Protein AF-0000000084507230 (afdb_homodimer)

Organism: NCBI:txid456999

pLDDT: mean 81.41, std 18.51, range [24.84, 98.12]

Secondary structure (DSSP, 8-state):
----SEEE-TTS-EEEEEEEE-TTPPTTTHHHHHHHHHHTS---EEE--GGGT-HHHHHHHHHHH---GGG-EEEEE--GGGTT-HHHHHHHHHHHHT-S--SEEEES---------/----SEEE-TTS-EEEEEEEE-TTPPTTTHHHHHHHHHHTS---EEE--GGGT-HHHHHHHHHHH---GGG-EEEEE--GGGTT-HHHHHHHHHHHHT-S--SEEEES---------

Solvent-accessible surface area (backbone atoms only — not comparable to full-atom values): 12552 Å² total; per-residue (Å²): 111,40,69,68,35,43,47,67,39,95,84,62,48,46,38,39,35,58,26,42,34,56,76,90,48,51,89,85,43,39,19,53,50,43,16,42,30,43,55,71,70,64,38,39,30,42,36,52,30,59,84,71,73,43,41,47,40,39,21,50,6,46,61,69,29,68,59,60,68,92,66,45,45,39,31,38,31,53,61,74,87,38,77,90,40,54,67,58,50,49,52,48,50,30,58,38,32,69,45,88,61,42,31,32,39,28,35,58,64,79,55,70,76,69,71,84,121,112,40,70,68,35,42,46,68,39,94,83,63,47,47,40,40,34,60,24,42,33,55,74,90,49,52,89,83,43,39,18,53,50,43,15,43,31,42,56,72,69,64,38,40,32,43,37,52,31,60,84,70,74,43,42,46,39,42,21,50,6,46,62,70,30,67,59,59,69,92,66,46,43,41,31,38,33,54,61,74,88,36,76,87,40,54,68,61,51,49,51,49,50,31,57,38,32,70,45,86,63,41,31,32,39,27,36,57,66,79,58,70,76,68,70,80,120

Foldseek 3Di:
DPPQQFDQDPVRDTHGQDEDEQAPPDVPCSLVVLLCCVQPVPHQEYEEEVVSVCLLSNLNSVVNNVDDPVSHQYEYEDDPVCPPPVVVSVVVSCVSSVHDDHNYYDYDPPDPPPPPD/DPPQQFDQDPVRDTHGQDEDEQAPPDVPVSLVVLLCCVQPVPHQEYEEEVVSVCLLSNLNSVVNNVPDPVSHQYEYEDDPVCPPPVVVSVVVSCVSSVHDDHNYYDYDPPDPPPPPD

Sequence (234 aa):
MPIHTSVTLNTGAKMPTIGLGTWKSAPGDVGQAVSFALKEAGYRHIDTAYAYRNEKEVGQGIKDSGVPRNEIFLTTKLPNTYHGAVQEALDESLSNLGTDYLDLWLMHWPAPMKDGTMPIHTSVTLNTGAKMPTIGLGTWKSAPGDVGQAVSFALKEAGYRHIDTAYAYRNEKEVGQGIKDSGVPRNEIFLTTKLPNTYHGAVQEALDESLSNLGTDYLDLWLMHWPAPMKDGT

Structure (mmCIF, N/CA/C/O backbone):
data_AF-0000000084507230-model_v1
#
loop_
_entity.id
_entity.type
_entity.pdbx_description
1 polymer 'Glycerol 2-dehydrogenase (NADP(+))'
#
loop_
_atom_site.group_PDB
_atom_site.id
_atom_site.type_symbol
_atom_site.label_atom_id
_atom_site.label_alt_id
_atom_site.label_comp_id
_atom_site.label_asym_id
_atom_site.label_entity_id
_atom_site.label_seq_id
_atom_site.pdbx_PDB_ins_code
_atom_site.Cartn_x
_atom_site.Cartn_y
_atom_site.Cartn_z
_atom_site.occupancy
_atom_site.B_iso_or_equiv
_atom_site.auth_seq_id
_atom_site.auth_comp_id
_atom_site.auth_asym_id
_atom_site.auth_atom_id
_atom_site.pdbx_PDB_model_num
ATOM 1 N N . MET A 1 1 ? 16.266 -3.221 12.062 1 25.53 1 MET A N 1
ATOM 2 C CA . MET A 1 1 ? 15.234 -4.246 12.227 1 25.53 1 MET A CA 1
ATOM 3 C C . MET A 1 1 ? 14.289 -4.27 11.031 1 25.53 1 MET A C 1
ATOM 5 O O . MET A 1 1 ? 13.852 -3.217 10.555 1 25.53 1 MET A O 1
ATOM 9 N N . PRO A 1 2 ? 14.273 -5.211 10.188 1 32.19 2 PRO A N 1
ATOM 10 C CA . PRO A 1 2 ? 13.391 -5.184 9.023 1 32.19 2 PRO A CA 1
ATOM 11 C C . PRO A 1 2 ? 11.961 -4.762 9.367 1 32.19 2 PRO A C 1
ATOM 13 O O . PRO A 1 2 ? 11.523 -4.934 10.508 1 32.19 2 PRO A O 1
ATOM 16 N N . ILE A 1 3 ? 11.523 -3.58 9.031 1 38.88 3 ILE A N 1
ATOM 17 C CA . ILE A 1 3 ? 10.133 -3.307 9.375 1 38.88 3 ILE A CA 1
ATOM 18 C C . ILE A 1 3 ? 9.352 -4.617 9.461 1 38.88 3 ILE A C 1
ATOM 20 O O . ILE A 1 3 ? 9.391 -5.434 8.539 1 38.88 3 ILE A O 1
ATOM 24 N N . HIS A 1 4 ? 9.461 -5.207 10.516 1 45.19 4 HIS A N 1
ATOM 25 C CA . HIS A 1 4 ? 8.781 -6.477 10.758 1 45.19 4 HIS A CA 1
ATOM 26 C C . HIS A 1 4 ? 7.34 -6.434 10.25 1 45.19 4 HIS A C 1
ATOM 28 O O . HIS A 1 4 ? 6.566 -5.559 10.641 1 45.19 4 HIS A O 1
ATOM 34 N N . THR A 1 5 ? 7.16 -6.766 8.891 1 56.38 5 THR A N 1
ATOM 35 C CA . THR A 1 5 ? 5.945 -6.699 8.086 1 56.38 5 THR A CA 1
ATOM 36 C C . THR A 1 5 ? 4.805 -7.449 8.766 1 56.38 5 THR A C 1
ATOM 38 O O . THR A 1 5 ? 3.641 -7.074 8.625 1 56.38 5 THR A O 1
ATOM 41 N N . SER A 1 6 ? 5.148 -8.477 9.406 1 60.25 6 SER A N 1
ATOM 42 C CA . SER A 1 6 ? 4.066 -9.172 10.102 1 60.25 6 SER A CA 1
ATOM 43 C C . SER A 1 6 ? 4.414 -9.406 11.562 1 60.25 6 SER A C 1
ATOM 45 O O . SER A 1 6 ? 5.59 -9.422 11.938 1 60.25 6 SER A O 1
ATOM 47 N N . VAL A 1 7 ? 3.553 -9.086 12.43 1 60.22 7 VAL A N 1
ATOM 48 C CA . VAL A 1 7 ? 3.697 -9.398 13.852 1 60.22 7 VAL A CA 1
ATOM 49 C C . VAL A 1 7 ? 3.225 -10.828 14.117 1 60.22 7 VAL A C 1
ATOM 51 O O . VAL A 1 7 ? 2.174 -11.242 13.617 1 60.22 7 VAL A O 1
ATOM 54 N N . THR A 1 8 ? 4.156 -11.625 14.492 1 62.56 8 THR A N 1
ATOM 55 C CA . THR A 1 8 ? 3.74 -12.961 14.891 1 62.56 8 THR A CA 1
ATOM 56 C C . THR A 1 8 ? 3.049 -12.93 16.25 1 62.56 8 THR A C 1
ATOM 58 O O . THR A 1 8 ? 3.629 -12.477 17.234 1 62.56 8 THR A O 1
ATOM 61 N N . LEU A 1 9 ? 1.729 -13.328 16.141 1 58 9 LEU A N 1
ATOM 62 C CA . LEU A 1 9 ? 0.975 -13.383 17.391 1 58 9 LEU A CA 1
ATOM 63 C C . LEU A 1 9 ? 1.418 -14.57 18.25 1 58 9 LEU A C 1
ATOM 65 O O . LEU A 1 9 ? 2.113 -15.461 17.75 1 58 9 LEU A O 1
ATOM 69 N N . ASN A 1 10 ? 1.082 -14.344 19.5 1 60.09 10 ASN A N 1
ATOM 70 C CA . ASN A 1 10 ? 1.394 -15.43 20.422 1 60.09 10 ASN A CA 1
ATOM 71 C C . ASN A 1 10 ? 0.878 -16.766 19.922 1 60.09 10 ASN A C 1
ATOM 73 O O . ASN A 1 10 ? 1.428 -17.812 20.25 1 60.09 10 ASN A O 1
ATOM 77 N N . THR A 1 11 ? -0.093 -16.703 19.203 1 59.56 11 THR A N 1
ATOM 78 C CA . THR A 1 11 ? -0.694 -17.922 18.641 1 59.56 11 THR A CA 1
ATOM 79 C C . THR A 1 11 ? 0.149 -18.469 17.5 1 59.56 11 THR A C 1
ATOM 81 O O . THR A 1 11 ? -0.098 -19.578 17.016 1 59.56 11 THR A O 1
ATOM 84 N N . GLY A 1 12 ? 1.13 -17.656 17.156 1 63.41 12 GLY A N 1
ATOM 85 C CA . GLY A 1 12 ? 1.911 -18.031 15.992 1 63.41 12 GLY A CA 1
ATOM 86 C C . GLY A 1 12 ? 1.402 -17.422 14.703 1 63.41 12 GLY A C 1
ATOM 87 O O . GLY A 1 12 ? 2.076 -17.469 13.672 1 63.41 12 GLY A O 1
ATOM 88 N N . ALA A 1 13 ? 0.156 -16.875 14.906 1 61.78 13 ALA A N 1
ATOM 89 C CA . ALA A 1 13 ? -0.427 -16.25 13.719 1 61.78 13 ALA A CA 1
ATOM 90 C C . ALA A 1 13 ? 0.346 -15 13.328 1 61.78 13 ALA A C 1
ATOM 92 O O . ALA A 1 13 ? 0.823 -14.258 14.188 1 61.78 13 ALA A O 1
ATOM 93 N N . LYS A 1 14 ? 0.636 -14.836 12.078 1 71.94 14 LYS A N 1
ATOM 94 C CA . LYS A 1 14 ? 1.308 -13.633 11.586 1 71.94 14 LYS A CA 1
ATOM 95 C C . LYS A 1 14 ? 0.297 -12.555 11.211 1 71.94 14 LYS A C 1
ATOM 97 O O . LYS A 1 14 ? -0.588 -12.789 10.383 1 71.94 14 LYS A O 1
ATOM 102 N N . MET A 1 15 ? 0.204 -11.539 12.055 1 74.25 15 MET A N 1
ATOM 103 C CA . MET A 1 15 ? -0.685 -10.414 11.773 1 74.25 15 MET A CA 1
ATOM 104 C C . MET A 1 15 ? 0.015 -9.367 10.914 1 74.25 15 MET A C 1
ATOM 106 O O . MET A 1 15 ? 1.147 -8.977 11.211 1 74.25 15 MET A O 1
ATOM 110 N N . PRO A 1 16 ? -0.622 -9.125 9.922 1 78 16 PRO A N 1
ATOM 111 C CA . PRO A 1 16 ? 0.002 -8.094 9.094 1 78 16 PRO A CA 1
ATOM 112 C C . PRO A 1 16 ? 0.104 -6.75 9.805 1 78 16 PRO A C 1
ATOM 114 O O . PRO A 1 16 ? -0.595 -6.516 10.797 1 78 16 PRO A O 1
ATOM 117 N N . THR A 1 17 ? 1.044 -5.98 9.414 1 84.31 17 THR A N 1
ATOM 118 C CA . THR A 1 17 ? 1.007 -4.566 9.789 1 84.31 17 THR A CA 1
ATOM 119 C C . THR A 1 17 ? -0.269 -3.908 9.273 1 84.31 17 THR A C 1
ATOM 121 O O . THR A 1 17 ? -0.732 -4.211 8.172 1 84.31 17 THR A O 1
ATOM 124 N N . ILE A 1 18 ? -0.853 -3.127 10.164 1 86.75 18 ILE A N 1
ATOM 125 C CA . ILE A 1 18 ? -2.064 -2.416 9.773 1 86.75 18 ILE A CA 1
ATOM 126 C C . ILE A 1 18 ? -1.713 -0.993 9.344 1 86.75 18 ILE A C 1
ATOM 128 O O . ILE A 1 18 ? -0.89 -0.332 9.984 1 86.75 18 ILE A O 1
ATOM 132 N N . GLY A 1 19 ? -2.271 -0.541 8.234 1 90.94 19 GLY A N 1
ATOM 133 C CA . GLY A 1 19 ? -2.117 0.825 7.754 1 90.94 19 GLY A CA 1
ATOM 134 C C . GLY A 1 19 ? -3.441 1.503 7.453 1 90.94 19 GLY A C 1
ATOM 135 O O . GLY A 1 19 ? -4.488 0.851 7.426 1 90.94 19 GLY A O 1
ATOM 136 N N . LEU A 1 20 ? -3.396 2.803 7.359 1 92 20 LEU A N 1
ATOM 137 C CA . LEU A 1 20 ? -4.586 3.57 7.004 1 92 20 LEU A CA 1
ATOM 138 C C . LEU A 1 20 ? -4.59 3.906 5.516 1 92 20 LEU A C 1
ATOM 140 O O . LEU A 1 20 ? -3.668 4.559 5.02 1 92 20 LEU A O 1
ATOM 144 N N . GLY A 1 21 ? -5.547 3.432 4.844 1 92.38 21 GLY A N 1
ATOM 145 C CA . GLY A 1 21 ? -5.848 3.928 3.51 1 92.38 21 GLY A CA 1
ATOM 146 C C . GLY A 1 21 ? -6.703 5.18 3.518 1 92.38 21 GLY A C 1
ATOM 147 O O . GLY A 1 21 ? -7.617 5.312 4.336 1 92.38 21 GLY A O 1
ATOM 148 N N . THR A 1 22 ? -6.473 6.027 2.641 1 91.06 22 THR A N 1
ATOM 149 C CA . THR A 1 22 ? -7.121 7.328 2.719 1 91.06 22 THR A CA 1
ATOM 150 C C . THR A 1 22 ? -8.148 7.492 1.6 1 91.06 22 THR A C 1
ATOM 152 O O . THR A 1 22 ? -8.602 8.602 1.323 1 91.06 22 THR A O 1
ATOM 155 N N . TRP A 1 23 ? -8.508 6.352 0.972 1 83.94 23 TRP A N 1
ATOM 156 C CA . TRP A 1 23 ? -9.5 6.359 -0.096 1 83.94 23 TRP A CA 1
ATOM 157 C C . TRP A 1 23 ? -10.859 6.82 0.425 1 83.94 23 TRP A C 1
ATOM 159 O O . TRP A 1 23 ? -11.297 6.395 1.495 1 83.94 23 TRP A O 1
ATOM 169 N N . LYS A 1 24 ? -11.602 7.73 -0.28 1 69.94 24 LYS A N 1
ATOM 170 C CA . LYS A 1 24 ? -12.969 8.18 -0.055 1 69.94 24 LYS A CA 1
ATOM 171 C C . LYS A 1 24 ? -13.094 8.938 1.263 1 69.94 24 LYS A C 1
ATOM 173 O O . LYS A 1 24 ? -14.172 9.008 1.847 1 69.94 24 LYS A O 1
ATOM 178 N N . SER A 1 25 ? -12.062 9.453 1.729 1 74.44 25 SER A N 1
ATOM 179 C CA . SER A 1 25 ? -12.203 10.312 2.9 1 74.44 25 SER A CA 1
ATOM 180 C C . SER A 1 25 ? -12.695 11.703 2.512 1 74.44 25 SER A C 1
ATOM 182 O O . SER A 1 25 ? -12.281 12.25 1.485 1 74.44 25 SER A O 1
ATOM 184 N N . ALA A 1 26 ? -13.703 12.086 3.146 1 76.62 26 ALA A N 1
ATOM 185 C CA . ALA A 1 26 ? -14.273 13.398 2.834 1 76.62 26 ALA A CA 1
ATOM 186 C C . ALA A 1 26 ? -13.227 14.5 2.98 1 76.62 26 ALA A C 1
ATOM 188 O O . ALA A 1 26 ? -12.375 14.445 3.873 1 76.62 26 ALA A O 1
ATOM 189 N N . PRO A 1 27 ? -13.383 15.391 1.942 1 76.69 27 PRO A N 1
ATOM 190 C CA . PRO A 1 27 ? -12.461 16.516 2.086 1 76.69 27 PRO A CA 1
ATOM 191 C C . PRO A 1 27 ? -12.492 17.141 3.484 1 76.69 27 PRO A C 1
ATOM 193 O O . PRO A 1 27 ? -13.562 17.281 4.078 1 76.69 27 PRO A O 1
ATOM 196 N N . GLY A 1 28 ? -11.375 17.422 4.066 1 80.81 28 GLY A N 1
ATOM 197 C CA . GLY A 1 28 ? -11.281 18.016 5.387 1 80.81 28 GLY A CA 1
ATOM 198 C C . GLY A 1 28 ? -11.18 17 6.504 1 80.81 28 GLY A C 1
ATOM 199 O O . GLY A 1 28 ? -10.719 17.312 7.602 1 80.81 28 GLY A O 1
ATOM 200 N N . ASP A 1 29 ? -11.531 15.805 6.125 1 88.88 29 ASP A N 1
ATOM 201 C CA . ASP A 1 29 ? -11.555 14.789 7.172 1 88.88 29 ASP A CA 1
ATOM 202 C C . ASP A 1 29 ? -10.32 13.898 7.098 1 88.88 29 ASP A C 1
ATOM 204 O O . ASP A 1 29 ? -9.922 13.297 8.094 1 88.88 29 ASP A O 1
ATOM 208 N N . VAL A 1 30 ? -9.711 13.938 5.953 1 91.94 30 VAL A N 1
ATOM 209 C CA . VAL A 1 30 ? -8.617 13 5.742 1 91.94 30 VAL A CA 1
ATOM 210 C C . VAL A 1 30 ? -7.43 13.391 6.613 1 91.94 30 VAL A C 1
ATOM 212 O O . VAL A 1 30 ? -6.793 12.531 7.23 1 91.94 30 VAL A O 1
ATOM 215 N N . GLY A 1 31 ? -7.199 14.695 6.66 1 93.88 31 GLY A N 1
ATOM 216 C CA . GLY A 1 31 ? -6.105 15.148 7.504 1 93.88 31 GLY A CA 1
ATOM 217 C C . GLY A 1 31 ? -6.266 14.742 8.961 1 93.88 31 GLY A C 1
ATOM 218 O O . GLY A 1 31 ? -5.309 14.281 9.586 1 93.88 31 GLY A O 1
ATOM 219 N N . GLN A 1 32 ? -7.461 14.875 9.453 1 93.06 32 GLN A N 1
ATOM 220 C CA . GLN A 1 32 ? -7.746 14.508 10.828 1 93.06 32 GLN A CA 1
ATOM 221 C C . GLN A 1 32 ? -7.613 13 11.039 1 93.06 32 GLN A C 1
ATOM 223 O O . GLN A 1 32 ? -7.07 12.555 12.047 1 93.06 32 GLN A O 1
ATOM 228 N N . ALA A 1 33 ? -8.125 12.258 10.164 1 91.56 33 ALA A N 1
ATOM 229 C CA . ALA A 1 33 ? -8.039 10.805 10.242 1 91.56 33 ALA A CA 1
ATOM 230 C C . ALA A 1 33 ? -6.582 10.344 10.266 1 91.56 33 ALA A C 1
ATOM 232 O O . ALA A 1 33 ? -6.215 9.477 11.062 1 91.56 33 ALA A O 1
ATOM 233 N N . VAL A 1 34 ? -5.781 10.953 9.391 1 94.94 34 VAL A N 1
ATOM 234 C CA . VAL A 1 34 ? -4.367 10.594 9.312 1 94.94 34 VAL A CA 1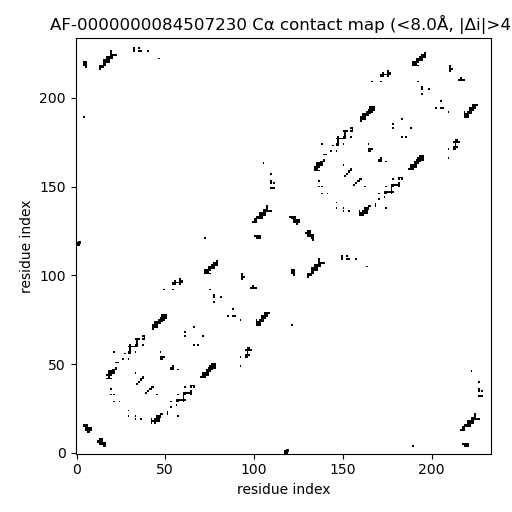
ATOM 235 C C . VAL A 1 34 ? -3.666 10.969 10.617 1 94.94 34 VAL A C 1
ATOM 237 O O . VAL A 1 34 ? -2.938 10.156 11.195 1 94.94 34 VAL A O 1
ATOM 240 N N . SER A 1 35 ? -3.947 12.164 11.086 1 95.69 35 SER A N 1
ATOM 241 C CA . SER A 1 35 ? -3.338 12.617 12.336 1 95.69 35 SER A CA 1
ATOM 242 C C . SER A 1 35 ? -3.721 11.703 13.492 1 95.69 35 SER A C 1
ATOM 244 O O . SER A 1 35 ? -2.865 11.305 14.289 1 95.69 35 SER A O 1
ATOM 246 N N . PHE A 1 36 ? -4.949 11.359 13.594 1 93.88 36 PHE A N 1
ATOM 247 C CA . PHE A 1 36 ? -5.434 10.484 14.656 1 93.88 36 PHE A CA 1
ATOM 248 C C . PHE A 1 36 ? -4.781 9.109 14.57 1 93.88 36 PHE A C 1
ATOM 250 O O . PHE A 1 36 ? -4.312 8.578 15.578 1 93.88 36 PHE A O 1
ATOM 257 N N . ALA A 1 37 ? -4.777 8.547 13.391 1 92.94 37 ALA A N 1
ATOM 258 C CA . ALA A 1 37 ? -4.203 7.223 13.188 1 92.94 37 ALA A CA 1
ATOM 259 C C . ALA A 1 37 ? -2.746 7.176 13.641 1 92.94 37 ALA A C 1
ATOM 261 O O . ALA A 1 37 ? -2.324 6.223 14.297 1 92.94 37 ALA A O 1
ATOM 262 N N . LEU A 1 38 ? -1.999 8.195 13.305 1 94.56 38 LEU A N 1
ATOM 263 C CA . LEU A 1 38 ? -0.575 8.242 13.609 1 94.56 38 LEU A CA 1
ATOM 264 C C . LEU A 1 38 ? -0.35 8.562 15.086 1 94.56 38 LEU A C 1
ATOM 266 O O . LEU A 1 38 ? 0.433 7.895 15.758 1 94.56 38 LEU A O 1
ATOM 270 N N . LYS A 1 39 ? -1.025 9.531 15.562 1 95.25 39 LYS A N 1
ATOM 271 C CA . LYS A 1 39 ? -0.77 10.078 16.891 1 95.25 39 LYS A CA 1
ATOM 272 C C . LYS A 1 39 ? -1.427 9.227 17.969 1 95.25 39 LYS A C 1
ATOM 274 O O . LYS A 1 39 ? -0.827 8.969 19.016 1 95.25 39 LYS A O 1
ATOM 279 N N . GLU A 1 40 ? -2.668 8.812 17.719 1 92.56 40 GLU A N 1
ATOM 280 C CA . GLU A 1 40 ? -3.465 8.203 18.781 1 92.56 40 GLU A CA 1
ATOM 281 C C . GLU A 1 40 ? -3.549 6.691 18.609 1 92.56 40 GLU A C 1
ATOM 283 O O . GLU A 1 40 ? -3.506 5.945 19.594 1 92.56 40 GLU A O 1
ATOM 288 N N . ALA A 1 41 ? -3.693 6.195 17.453 1 89.81 41 ALA A N 1
ATOM 289 C CA . ALA A 1 41 ? -3.959 4.777 17.219 1 89.81 41 ALA A CA 1
ATOM 290 C C . ALA A 1 41 ? -2.662 4.008 17 1 89.81 41 ALA A C 1
ATOM 292 O O . ALA A 1 41 ? -2.666 2.773 16.969 1 89.81 41 ALA A O 1
ATOM 293 N N . GLY A 1 42 ? -1.528 4.742 16.719 1 91.12 42 GLY A N 1
ATOM 294 C CA . GLY A 1 42 ? -0.234 4.082 16.641 1 91.12 42 GLY A CA 1
ATOM 295 C C . GLY A 1 42 ? 0.076 3.527 15.266 1 91.12 42 GLY A C 1
ATOM 296 O O . GLY A 1 42 ? 1.023 2.758 15.102 1 91.12 42 GLY A O 1
ATOM 297 N N . TYR A 1 43 ? -0.741 3.9 14.273 1 90.56 43 TYR A N 1
ATOM 298 C CA . TYR A 1 43 ? -0.427 3.492 12.914 1 90.56 43 TYR A CA 1
ATOM 299 C C . TYR A 1 43 ? 0.887 4.109 12.445 1 90.56 43 TYR A C 1
ATOM 301 O O . TYR A 1 43 ? 1.255 5.203 12.883 1 90.56 43 TYR A O 1
ATOM 309 N N . ARG A 1 44 ? 1.506 3.314 11.547 1 93.56 44 ARG A N 1
ATOM 310 C CA . ARG A 1 44 ? 2.744 3.861 11 1 93.56 44 ARG A CA 1
ATOM 311 C C . ARG A 1 44 ? 2.801 3.691 9.484 1 93.56 44 ARG A C 1
ATOM 313 O O . ARG A 1 44 ? 3.812 4.008 8.859 1 93.56 44 ARG A O 1
ATOM 320 N N . HIS A 1 45 ? 1.71 3.217 8.906 1 93.5 45 HIS A N 1
ATOM 321 C CA . HIS A 1 45 ? 1.597 3.113 7.457 1 93.5 45 HIS A CA 1
ATOM 322 C C . HIS A 1 45 ? 0.42 3.932 6.938 1 93.5 45 HIS A C 1
ATOM 324 O O . HIS A 1 45 ? -0.714 3.752 7.387 1 93.5 45 HIS A O 1
ATOM 330 N N . ILE A 1 46 ? 0.701 4.895 6.105 1 94.5 46 ILE A N 1
ATOM 331 C CA . ILE A 1 46 ? -0.309 5.715 5.445 1 94.5 46 ILE A CA 1
ATOM 332 C C . ILE A 1 46 ? -0.272 5.461 3.938 1 94.5 46 ILE A C 1
ATOM 334 O O . ILE A 1 46 ? 0.791 5.527 3.316 1 94.5 46 ILE A O 1
ATOM 338 N N . ASP A 1 47 ? -1.327 5.109 3.395 1 94.25 47 ASP A N 1
ATOM 339 C CA . ASP A 1 47 ? -1.47 4.855 1.964 1 94.25 47 ASP A CA 1
ATOM 340 C C . ASP A 1 47 ? -2.414 5.867 1.317 1 94.25 47 ASP A C 1
ATOM 342 O O . ASP A 1 47 ? -3.562 6.008 1.738 1 94.25 47 ASP A O 1
ATOM 346 N N . THR A 1 48 ? -2.002 6.609 0.399 1 94.81 48 THR A N 1
ATOM 347 C CA . THR A 1 48 ? -2.805 7.551 -0.373 1 94.81 48 THR A CA 1
ATOM 348 C C . THR A 1 48 ? -2.543 7.387 -1.867 1 94.81 48 THR A C 1
ATOM 350 O O . THR A 1 48 ? -2.025 6.359 -2.303 1 94.81 48 THR A O 1
ATOM 353 N N . ALA A 1 49 ? -3.08 8.281 -2.693 1 92.19 49 ALA A N 1
ATOM 354 C CA . ALA A 1 49 ? -2.877 8.297 -4.141 1 92.19 49 ALA A CA 1
ATOM 355 C C . ALA A 1 49 ? -3.035 9.711 -4.695 1 92.19 49 ALA A C 1
ATOM 357 O O . ALA A 1 49 ? -3.855 10.492 -4.203 1 92.19 49 ALA A O 1
ATOM 358 N N . TYR A 1 50 ? -2.248 9.922 -5.715 1 90.94 50 TYR A N 1
ATOM 359 C CA . TYR A 1 50 ? -2.398 11.188 -6.422 1 90.94 50 TYR A CA 1
ATOM 360 C C . TYR A 1 50 ? -3.84 11.391 -6.875 1 90.94 50 TYR A C 1
ATOM 362 O O . TYR A 1 50 ? -4.406 12.477 -6.699 1 90.94 50 TYR A O 1
ATOM 370 N N . ALA A 1 51 ? -4.465 10.383 -7.316 1 88.25 51 ALA A N 1
ATOM 371 C CA . ALA A 1 51 ? -5.789 10.438 -7.926 1 88.25 51 ALA A CA 1
ATOM 372 C C . ALA A 1 51 ? -6.863 10.719 -6.875 1 88.25 51 ALA A C 1
ATOM 374 O O . ALA A 1 51 ? -7.984 11.109 -7.211 1 88.25 51 ALA A O 1
ATOM 375 N N . TYR A 1 52 ? -6.562 10.484 -5.602 1 89.69 52 TYR A N 1
ATOM 376 C CA . TYR A 1 52 ? -7.551 10.734 -4.555 1 89.69 52 TYR A CA 1
ATOM 377 C C . TYR A 1 52 ? -7.742 12.234 -4.336 1 89.69 52 TYR A C 1
ATOM 379 O O . TYR A 1 52 ? -8.727 12.656 -3.721 1 89.69 52 TYR A O 1
ATOM 387 N N . ARG A 1 53 ? -6.797 13.047 -4.762 1 91.56 53 ARG A N 1
ATOM 388 C CA . ARG A 1 53 ? -6.824 14.508 -4.684 1 91.56 53 ARG A CA 1
ATOM 389 C C . ARG A 1 53 ? -6.797 14.977 -3.234 1 91.56 53 ARG A C 1
ATOM 391 O O . ARG A 1 53 ? -7.348 16.031 -2.908 1 91.56 53 ARG A O 1
ATOM 398 N N . ASN A 1 54 ? -6.195 14.133 -2.334 1 93.44 54 ASN A N 1
ATOM 399 C CA . ASN A 1 54 ? -6.156 14.516 -0.927 1 93.44 54 ASN A CA 1
ATOM 400 C C . ASN A 1 54 ? -4.738 14.422 -0.365 1 93.44 54 ASN A C 1
ATOM 402 O O . ASN A 1 54 ? -4.547 14.43 0.853 1 93.44 54 ASN A O 1
ATOM 406 N N . GLU A 1 55 ? -3.785 14.352 -1.215 1 96.38 55 GLU A N 1
ATOM 407 C CA . GLU A 1 55 ? -2.406 14.242 -0.744 1 96.38 55 GLU A CA 1
ATOM 408 C C . GLU A 1 55 ? -2.025 15.43 0.135 1 96.38 55 GLU A C 1
ATOM 410 O O . GLU A 1 55 ? -1.31 15.273 1.126 1 96.38 55 GLU A O 1
ATOM 415 N N . LYS A 1 56 ? -2.506 16.641 -0.183 1 96.88 56 LYS A N 1
ATOM 416 C CA . LYS A 1 56 ? -2.186 17.812 0.626 1 96.88 56 LYS A CA 1
ATOM 417 C C . LYS A 1 56 ? -2.713 17.656 2.051 1 96.88 56 LYS A C 1
ATOM 419 O O . LYS A 1 56 ? -1.999 17.938 3.016 1 96.88 56 LYS A O 1
ATOM 424 N N . GLU A 1 57 ? -3.908 17.172 2.111 1 96.25 57 GLU A N 1
ATOM 425 C CA . GLU A 1 57 ? -4.496 16.953 3.432 1 96.25 57 GLU A CA 1
ATOM 426 C C . GLU A 1 57 ? -3.775 15.844 4.18 1 96.25 57 GLU A C 1
ATOM 428 O O . GLU A 1 57 ? -3.594 15.914 5.395 1 96.25 57 GLU A O 1
ATOM 433 N N . VAL A 1 58 ? -3.428 14.812 3.484 1 96.62 58 VAL A N 1
ATOM 434 C CA . VAL A 1 58 ? -2.66 13.727 4.086 1 96.62 58 VAL A CA 1
ATOM 435 C C . VAL A 1 58 ? -1.352 14.266 4.656 1 96.62 58 VAL A C 1
ATOM 437 O O . VAL A 1 58 ? -0.998 13.977 5.801 1 96.62 58 VAL A O 1
ATOM 440 N N . GLY A 1 59 ? -0.669 15.102 3.816 1 97.88 59 GLY A N 1
ATOM 441 C CA . GLY A 1 59 ? 0.562 15.719 4.281 1 97.88 59 GLY A CA 1
ATOM 442 C C . GLY A 1 59 ? 0.376 16.547 5.535 1 97.88 59 GLY A C 1
ATOM 443 O O . GLY A 1 59 ? 1.176 16.469 6.469 1 97.88 59 GLY A O 1
ATOM 444 N N . GLN A 1 60 ? -0.64 17.297 5.527 1 97.69 60 GLN A N 1
ATOM 445 C CA . GLN A 1 60 ? -0.937 18.125 6.695 1 97.69 60 GLN A CA 1
ATOM 446 C C . GLN A 1 60 ? -1.223 17.266 7.918 1 97.69 60 GLN A C 1
ATOM 448 O O . GLN A 1 60 ? -0.792 17.578 9.031 1 97.69 60 GLN A O 1
ATOM 453 N N . GLY A 1 61 ? -1.944 16.141 7.715 1 96.81 61 GLY A N 1
ATOM 454 C CA . GLY A 1 61 ? -2.221 15.227 8.805 1 96.81 61 GLY A CA 1
ATOM 455 C C . GLY A 1 61 ? -0.968 14.602 9.398 1 96.81 61 GLY A C 1
ATOM 456 O O . GLY A 1 61 ? -0.876 14.414 10.609 1 96.81 61 GLY A O 1
ATOM 457 N N . ILE A 1 62 ? -0.068 14.312 8.555 1 97.62 62 ILE A N 1
ATOM 458 C CA . ILE A 1 62 ? 1.209 13.766 9 1 97.62 62 ILE A CA 1
ATOM 459 C C . ILE A 1 62 ? 1.945 14.805 9.852 1 97.62 62 ILE A C 1
ATOM 461 O O . ILE A 1 62 ? 2.414 14.492 10.945 1 97.62 62 ILE A O 1
ATOM 465 N N . LYS A 1 63 ? 2.006 16.016 9.383 1 98.12 63 LYS A N 1
ATOM 466 C CA . LYS A 1 63 ? 2.652 17.094 10.125 1 98.12 63 LYS A CA 1
ATOM 467 C C . LYS A 1 63 ? 1.979 17.312 11.477 1 98.12 63 LYS A C 1
ATOM 469 O O . LYS A 1 63 ? 2.654 17.406 12.5 1 98.12 63 LYS A O 1
ATOM 474 N N . ASP A 1 64 ? 0.695 17.312 11.469 1 97.62 64 ASP A N 1
ATOM 475 C CA . ASP A 1 64 ? -0.081 17.578 12.672 1 97.62 64 ASP A CA 1
ATOM 476 C C . ASP A 1 64 ? 0.072 16.453 13.688 1 97.62 64 ASP A C 1
ATOM 478 O O . ASP A 1 64 ? -0.121 16.656 14.891 1 97.62 64 ASP A O 1
ATOM 482 N N . SER A 1 65 ? 0.313 15.289 13.289 1 97.12 65 SER A N 1
ATOM 483 C CA . SER A 1 65 ? 0.437 14.133 14.18 1 97.12 65 SER A CA 1
ATOM 484 C C . SER A 1 65 ? 1.625 14.297 15.125 1 97.12 65 SER A C 1
ATOM 486 O O . SER A 1 65 ? 1.634 13.727 16.219 1 97.12 65 SER A O 1
ATOM 488 N N . GLY A 1 66 ? 2.689 15.008 14.609 1 98 66 GLY A N 1
ATOM 489 C CA . GLY A 1 66 ? 3.91 15.148 15.383 1 98 66 GLY A CA 1
ATOM 490 C C . GLY A 1 66 ? 4.812 13.93 15.297 1 98 66 GLY A C 1
ATOM 491 O O . GLY A 1 66 ? 5.918 13.93 15.844 1 98 66 GLY A O 1
ATOM 492 N N . VAL A 1 67 ? 4.383 12.867 14.688 1 96.88 67 VAL A N 1
ATOM 493 C CA . VAL A 1 67 ? 5.219 11.688 14.508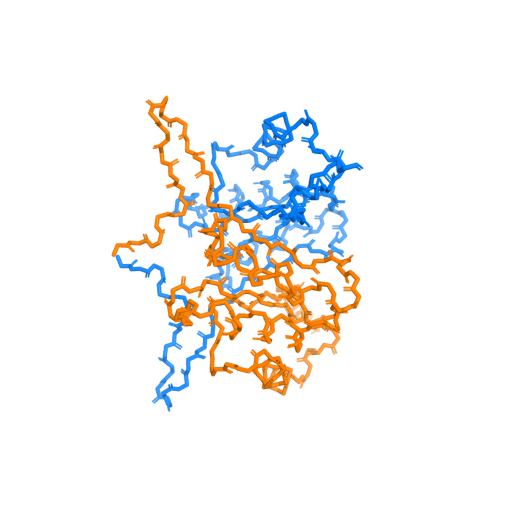 1 96.88 67 VAL A CA 1
ATOM 494 C C . VAL A 1 67 ? 6.316 11.977 13.484 1 96.88 67 VAL A C 1
ATOM 496 O O . VAL A 1 67 ? 6.043 12.492 12.398 1 96.88 67 VAL A O 1
ATOM 499 N N . PRO A 1 68 ? 7.551 11.68 13.812 1 96.94 68 PRO A N 1
ATOM 500 C CA . PRO A 1 68 ? 8.633 11.922 12.859 1 96.94 68 PRO A CA 1
ATOM 501 C C . PRO A 1 68 ? 8.422 11.211 11.531 1 96.94 68 PRO A C 1
ATOM 503 O O . PRO A 1 68 ? 8 10.055 11.5 1 96.94 68 PRO A O 1
ATOM 506 N N . ARG A 1 69 ? 8.727 11.867 10.43 1 94.75 69 ARG A N 1
ATOM 507 C CA . ARG A 1 69 ? 8.5 11.352 9.086 1 94.75 69 ARG A CA 1
ATOM 508 C C . ARG A 1 69 ? 9.203 10.016 8.883 1 94.75 69 ARG A C 1
ATOM 510 O O . ARG A 1 69 ? 8.688 9.133 8.203 1 94.75 69 ARG A O 1
ATOM 517 N N . ASN A 1 70 ? 10.359 9.898 9.445 1 92.06 70 ASN A N 1
ATOM 518 C CA . ASN A 1 70 ? 11.164 8.695 9.219 1 92.06 70 ASN A CA 1
ATOM 519 C C . ASN A 1 70 ? 10.609 7.508 10 1 92.06 70 ASN A C 1
ATOM 521 O O . ASN A 1 70 ? 11.125 6.395 9.891 1 92.06 70 ASN A O 1
ATOM 525 N N . GLU A 1 71 ? 9.516 7.71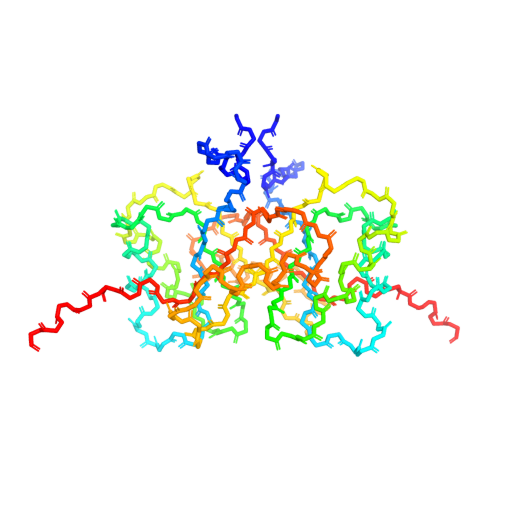5 10.742 1 93.38 71 GLU A N 1
ATOM 526 C CA . GLU A 1 71 ? 8.82 6.633 11.43 1 93.38 71 GLU A CA 1
ATOM 527 C C . GLU A 1 71 ? 7.555 6.223 10.688 1 93.38 71 GLU A C 1
ATOM 529 O O . GLU A 1 71 ? 6.855 5.297 11.102 1 93.38 71 GLU A O 1
ATOM 534 N N . ILE A 1 72 ? 7.258 6.875 9.648 1 93.12 72 ILE A N 1
ATOM 535 C CA . ILE A 1 72 ? 6.039 6.652 8.883 1 93.12 72 ILE A CA 1
ATOM 536 C C . ILE A 1 72 ? 6.383 6.02 7.539 1 93.12 72 ILE A C 1
ATOM 538 O O . ILE A 1 72 ? 7.309 6.465 6.855 1 93.12 72 ILE A O 1
ATOM 542 N N . PHE A 1 73 ? 5.734 4.918 7.219 1 92.94 73 PHE A N 1
ATOM 543 C CA . PHE A 1 73 ? 5.785 4.34 5.883 1 92.94 73 PHE A CA 1
ATOM 544 C C . PHE A 1 73 ? 4.703 4.941 4.992 1 92.94 73 PHE A C 1
ATOM 546 O O . PHE A 1 73 ? 3.518 4.656 5.168 1 92.94 73 PHE A O 1
ATOM 553 N N . LEU A 1 74 ? 5.09 5.758 4.043 1 94.81 74 LEU A N 1
ATOM 554 C CA . LEU A 1 74 ? 4.168 6.551 3.232 1 94.81 74 LEU A CA 1
ATOM 555 C C . LEU A 1 74 ? 4.141 6.047 1.793 1 94.81 74 LEU A C 1
ATOM 557 O O . LEU A 1 74 ? 5.18 5.984 1.132 1 94.81 74 LEU A O 1
ATOM 561 N N . THR A 1 75 ? 2.951 5.641 1.398 1 94.69 75 THR A N 1
ATOM 562 C CA . THR A 1 75 ? 2.723 5.137 0.049 1 94.69 75 THR A CA 1
ATOM 563 C C . THR A 1 75 ? 1.791 6.062 -0.725 1 94.69 75 THR A C 1
ATOM 565 O O . THR A 1 75 ? 0.784 6.527 -0.188 1 94.69 75 THR A O 1
ATOM 568 N N . THR A 1 76 ? 2.121 6.434 -1.911 1 94.5 76 THR A N 1
ATOM 569 C CA . THR A 1 76 ? 1.168 7.008 -2.854 1 94.5 76 THR A CA 1
ATOM 570 C C . THR A 1 76 ? 1.259 6.312 -4.207 1 94.5 76 THR A C 1
ATOM 572 O O . THR A 1 76 ? 2.029 5.363 -4.375 1 94.5 76 THR A O 1
ATOM 575 N N . LYS A 1 77 ? 0.357 6.578 -5.031 1 89.44 77 LYS A N 1
ATOM 576 C CA . LYS A 1 77 ? 0.226 5.91 -6.324 1 89.44 77 LYS A CA 1
ATOM 577 C C . LYS A 1 77 ? 0.271 6.918 -7.473 1 89.44 77 LYS A C 1
ATOM 579 O O . LYS A 1 77 ? -0.271 8.016 -7.359 1 89.44 77 LYS A O 1
ATOM 584 N N . LEU A 1 78 ? 1.022 6.477 -8.43 1 81 78 LEU A N 1
ATOM 585 C CA . LEU A 1 78 ? 1.03 7.219 -9.688 1 81 78 LEU A CA 1
ATOM 586 C C . LEU A 1 78 ? -0.083 6.738 -10.609 1 81 78 LEU A C 1
ATOM 588 O O . LEU A 1 78 ? -0.188 5.543 -10.891 1 81 78 LEU A O 1
ATOM 592 N N . PRO A 1 79 ? -0.913 7.754 -10.984 1 71.88 79 PRO A N 1
ATOM 593 C CA . PRO A 1 79 ? -1.919 7.34 -11.961 1 71.88 79 PRO A CA 1
ATOM 594 C C . PRO A 1 79 ? -1.305 6.926 -13.297 1 71.88 79 PRO A C 1
ATOM 596 O O . PRO A 1 79 ? -0.25 7.441 -13.68 1 71.88 79 PRO A O 1
ATOM 599 N N . ASN A 1 80 ? -1.863 5.965 -13.992 1 65.31 80 ASN A N 1
ATOM 600 C CA . ASN A 1 80 ? -1.417 5.41 -15.266 1 65.31 80 ASN A CA 1
ATOM 601 C C . ASN A 1 80 ? -1.303 6.492 -16.328 1 65.31 80 ASN A C 1
ATOM 603 O O . ASN A 1 80 ? -0.521 6.355 -17.281 1 65.31 80 ASN A O 1
ATOM 607 N N . THR A 1 81 ? -1.996 7.516 -16.141 1 62.97 81 THR A N 1
ATOM 608 C CA . THR A 1 81 ? -2.041 8.523 -17.188 1 62.97 81 THR A CA 1
ATOM 609 C C . THR A 1 81 ? -0.721 9.281 -17.266 1 62.97 81 THR A C 1
ATOM 611 O O . THR A 1 81 ? -0.492 10.047 -18.203 1 62.97 81 THR A O 1
ATOM 614 N N . TYR A 1 82 ? 0.136 8.977 -16.344 1 60.78 82 TYR A N 1
ATOM 615 C CA . TYR A 1 82 ? 1.343 9.789 -16.312 1 60.78 82 TYR A CA 1
ATOM 616 C C . TYR A 1 82 ? 2.547 9.016 -16.828 1 60.78 82 TYR A C 1
ATOM 618 O O . TYR A 1 82 ? 3.68 9.258 -16.406 1 60.78 82 TYR A O 1
ATOM 626 N N . HIS A 1 83 ? 2.436 8.242 -17.812 1 64.56 83 HIS A N 1
ATOM 627 C CA . HIS A 1 83 ? 3.553 7.434 -18.281 1 64.56 83 HIS A CA 1
ATOM 628 C C . HIS A 1 83 ? 4.695 8.305 -18.797 1 64.56 83 HIS A C 1
ATOM 630 O O . HIS A 1 83 ? 5.867 7.961 -18.625 1 64.56 83 HIS A O 1
ATOM 636 N N . GLY A 1 84 ? 4.289 9.516 -19.25 1 64.06 84 GLY A N 1
ATOM 637 C CA . GLY A 1 84 ? 5.336 10.32 -19.875 1 64.06 84 GLY A CA 1
ATOM 638 C C . GLY A 1 84 ? 5.898 11.383 -18.953 1 64.06 84 GLY A C 1
ATOM 639 O O . GLY A 1 84 ? 6.828 12.102 -19.328 1 64.06 84 GLY A O 1
ATOM 640 N N . ALA A 1 85 ? 5.449 11.398 -17.766 1 78.69 85 ALA A N 1
ATOM 641 C CA . ALA A 1 85 ? 5.902 12.461 -16.875 1 78.69 85 ALA A CA 1
ATOM 642 C C . ALA A 1 85 ? 6.055 11.953 -15.438 1 78.69 85 ALA A C 1
ATOM 644 O O . ALA A 1 85 ? 5.574 12.586 -14.492 1 78.69 85 ALA A O 1
ATOM 645 N N . VAL A 1 86 ? 6.801 10.883 -15.344 1 77.75 86 VAL A N 1
ATOM 646 C CA . VAL A 1 86 ? 6.926 10.148 -14.086 1 77.75 86 VAL A CA 1
ATOM 647 C C . VAL A 1 86 ? 7.605 11.031 -13.039 1 77.75 86 VAL A C 1
ATOM 649 O O . VAL A 1 86 ? 7.129 11.141 -11.906 1 77.75 86 VAL A O 1
ATOM 652 N N . GLN A 1 87 ? 8.68 11.727 -13.453 1 82.88 87 GLN A N 1
ATOM 653 C CA . GLN A 1 87 ? 9.414 12.547 -12.5 1 82.88 87 GLN A CA 1
ATOM 654 C C . GLN A 1 87 ? 8.57 13.727 -12.023 1 82.88 87 GLN A C 1
ATOM 656 O O . GLN A 1 87 ? 8.594 14.07 -10.836 1 82.88 87 GLN A O 1
ATOM 661 N N . GLU A 1 88 ? 7.895 14.297 -12.938 1 85.44 88 GLU A N 1
ATOM 662 C CA . GLU A 1 88 ? 7.031 15.422 -12.586 1 85.44 88 GLU A CA 1
ATOM 663 C C . GLU A 1 88 ? 5.926 14.984 -11.633 1 85.44 88 GLU A C 1
ATOM 665 O O . GLU A 1 88 ? 5.586 15.711 -10.695 1 85.44 88 GLU A O 1
ATOM 670 N N . ALA A 1 89 ? 5.387 13.844 -11.922 1 86.38 89 ALA A N 1
ATOM 671 C CA . ALA A 1 89 ? 4.328 13.305 -11.07 1 86.38 89 ALA A CA 1
ATOM 672 C C . ALA A 1 89 ? 4.848 13.031 -9.664 1 86.38 89 ALA A C 1
ATOM 674 O O . ALA A 1 89 ? 4.164 13.328 -8.68 1 86.38 89 ALA A O 1
ATOM 675 N N . LEU A 1 90 ? 6.027 12.531 -9.602 1 87.19 90 LEU A N 1
ATOM 676 C CA . LEU A 1 90 ? 6.641 12.273 -8.297 1 87.19 90 LEU A CA 1
ATOM 677 C C . LEU A 1 90 ? 6.863 13.578 -7.539 1 87.19 90 LEU A C 1
ATOM 679 O O . LEU A 1 90 ? 6.535 13.672 -6.355 1 87.19 90 LEU A O 1
ATOM 683 N N . ASP A 1 91 ? 7.391 14.539 -8.25 1 89.62 91 ASP A N 1
ATOM 684 C CA . ASP A 1 91 ? 7.66 15.828 -7.629 1 89.62 91 ASP A CA 1
ATOM 685 C C . ASP A 1 91 ? 6.375 16.453 -7.094 1 89.62 91 ASP A C 1
ATOM 687 O O . ASP A 1 91 ? 6.367 17.031 -6.008 1 89.62 91 ASP A O 1
ATOM 691 N N . GLU A 1 92 ? 5.355 16.312 -7.855 1 92.38 92 GLU A N 1
ATOM 692 C CA . GLU A 1 92 ? 4.066 16.859 -7.438 1 92.38 92 GLU A CA 1
ATOM 693 C C . GLU A 1 92 ? 3.543 16.172 -6.188 1 92.38 92 GLU A C 1
ATOM 695 O O . GLU A 1 92 ? 3.076 16.828 -5.254 1 92.38 92 GLU A O 1
ATOM 700 N N . SER A 1 93 ? 3.629 14.867 -6.191 1 93.81 93 SER A N 1
ATOM 701 C CA . SER A 1 93 ? 3.186 14.125 -5.016 1 93.81 93 SER A CA 1
ATOM 702 C C . SER A 1 93 ? 4.004 14.508 -3.783 1 93.81 93 SER A C 1
ATOM 704 O O . SER A 1 93 ? 3.449 14.688 -2.697 1 93.81 93 SER A O 1
ATOM 706 N N . LEU A 1 94 ? 5.336 14.617 -3.918 1 94.12 94 LEU A N 1
ATOM 707 C CA . LEU A 1 94 ? 6.199 14.992 -2.803 1 94.12 94 LEU A CA 1
ATOM 708 C C . LEU A 1 94 ? 5.836 16.375 -2.281 1 94.12 94 LEU A C 1
ATOM 710 O O . LEU A 1 94 ? 5.785 16.594 -1.069 1 94.12 94 LEU A O 1
ATOM 714 N N . SER A 1 95 ? 5.598 17.281 -3.209 1 95.75 95 SER A N 1
ATOM 715 C CA . SER A 1 95 ? 5.188 18.641 -2.84 1 95.75 95 SER A CA 1
ATOM 716 C C . SER A 1 95 ? 3.857 18.625 -2.094 1 95.75 95 SER A C 1
ATOM 718 O O . SER A 1 95 ? 3.725 19.25 -1.043 1 95.75 95 SER A O 1
ATOM 720 N N . ASN A 1 96 ? 2.881 17.922 -2.646 1 96.5 96 ASN A N 1
ATOM 721 C CA . ASN A 1 96 ? 1.567 17.828 -2.021 1 96.5 96 ASN A CA 1
ATOM 722 C C . ASN A 1 96 ? 1.657 17.234 -0.619 1 96.5 96 ASN A C 1
ATOM 724 O O . ASN A 1 96 ? 1.011 17.734 0.309 1 96.5 96 ASN A O 1
ATOM 728 N N . LEU A 1 97 ? 2.418 16.266 -0.45 1 96.94 97 LEU A N 1
ATOM 729 C CA . LEU A 1 97 ? 2.518 15.531 0.809 1 96.94 97 LEU A CA 1
ATOM 730 C C . LEU A 1 97 ? 3.422 16.266 1.793 1 96.94 97 LEU A C 1
ATOM 732 O O . LEU A 1 97 ? 3.426 15.961 2.986 1 96.94 97 LEU A O 1
ATOM 736 N N . GLY A 1 98 ? 4.203 17.25 1.266 1 96.81 98 GLY A N 1
ATOM 737 C CA . GLY A 1 98 ? 5.078 18.031 2.121 1 96.81 98 GLY A CA 1
ATOM 738 C C . GLY A 1 98 ? 6.238 17.234 2.684 1 96.81 98 GLY A C 1
ATOM 739 O O . GLY A 1 98 ? 6.578 17.375 3.859 1 96.81 98 GLY A O 1
ATOM 740 N N . THR A 1 99 ? 6.801 16.391 1.885 1 95.69 99 THR A N 1
ATOM 741 C CA . THR A 1 99 ? 7.941 15.57 2.277 1 95.69 99 THR A CA 1
ATOM 742 C C . THR A 1 99 ? 8.945 15.445 1.132 1 95.69 99 THR A C 1
ATOM 744 O O . THR A 1 99 ? 8.609 15.734 -0.02 1 95.69 99 THR A O 1
ATOM 747 N N . ASP A 1 100 ? 10.148 14.938 1.46 1 92.06 100 ASP A N 1
ATOM 748 C CA . ASP A 1 100 ? 11.195 14.883 0.448 1 92.06 100 ASP A CA 1
ATOM 749 C C . ASP A 1 100 ? 11.367 13.461 -0.083 1 92.06 100 ASP A C 1
ATOM 751 O O . ASP A 1 100 ? 12.141 13.227 -1.017 1 92.06 100 ASP A O 1
ATOM 755 N N . TYR A 1 101 ? 10.648 12.508 0.463 1 91.19 101 TYR A N 1
ATOM 756 C CA . TYR A 1 101 ? 10.781 11.141 -0.035 1 91.19 101 TYR A CA 1
ATOM 757 C C . TYR A 1 101 ? 9.5 10.344 0.21 1 91.19 101 TYR A C 1
ATOM 759 O O . TYR A 1 101 ? 8.648 10.758 1.002 1 91.19 101 TYR A O 1
ATOM 767 N N . LEU A 1 102 ? 9.344 9.328 -0.517 1 92.31 102 LEU A N 1
ATOM 768 C CA . LEU A 1 102 ? 8.336 8.289 -0.347 1 92.31 102 LEU A CA 1
ATOM 769 C C . LEU A 1 102 ? 8.984 6.953 0.014 1 92.31 102 LEU A C 1
ATOM 771 O O . LEU A 1 102 ? 10.125 6.695 -0.355 1 92.31 102 LEU A O 1
ATOM 775 N N . ASP A 1 103 ? 8.219 6.191 0.727 1 91.06 103 ASP A N 1
ATOM 776 C CA . ASP A 1 103 ? 8.703 4.848 1.037 1 91.06 103 ASP A CA 1
ATOM 777 C C . ASP A 1 103 ? 8.32 3.861 -0.063 1 91.06 103 ASP A C 1
ATOM 779 O O . ASP A 1 103 ? 9.102 2.969 -0.402 1 91.06 103 ASP A O 1
ATOM 783 N N . LEU A 1 104 ? 7.148 4.043 -0.619 1 90.56 104 LEU A N 1
ATOM 784 C CA . LEU A 1 104 ? 6.652 3.186 -1.689 1 90.56 104 LEU A CA 1
ATOM 785 C C . LEU A 1 104 ? 5.852 3.994 -2.707 1 90.56 104 LEU A C 1
ATOM 787 O O . LEU A 1 104 ? 5.008 4.812 -2.332 1 90.56 104 LEU A O 1
ATOM 791 N N . TRP A 1 105 ? 6.227 3.799 -3.914 1 90.44 105 TRP A N 1
ATOM 792 C CA . TRP A 1 105 ? 5.504 4.402 -5.031 1 90.44 105 TRP A CA 1
ATOM 793 C C . TRP A 1 105 ? 4.926 3.328 -5.945 1 90.44 105 TRP A C 1
ATOM 795 O O . TRP A 1 105 ? 5.668 2.584 -6.59 1 90.44 105 TRP A O 1
ATOM 805 N N . LEU A 1 106 ? 3.6 3.232 -5.984 1 89.88 106 LEU A N 1
ATOM 806 C CA . LEU A 1 106 ? 2.93 2.172 -6.727 1 89.88 106 LEU A CA 1
ATOM 807 C C . LEU A 1 106 ? 2.627 2.613 -8.156 1 89.88 106 LEU A C 1
ATOM 809 O O . LEU A 1 106 ? 2.16 3.732 -8.375 1 89.88 106 LEU A O 1
ATOM 813 N N . MET A 1 107 ? 2.98 1.731 -9.008 1 83.31 107 MET A N 1
ATOM 814 C CA . MET A 1 107 ? 2.672 1.951 -10.422 1 83.31 107 MET A CA 1
ATOM 815 C C . MET A 1 107 ? 1.773 0.844 -10.961 1 83.31 107 MET A C 1
ATOM 817 O O . MET A 1 107 ? 1.772 -0.272 -10.438 1 83.31 107 MET A O 1
ATOM 821 N N . HIS A 1 108 ? 0.92 1.062 -11.898 1 74.44 108 HIS A N 1
ATOM 822 C CA . HIS A 1 108 ? -0.027 0.097 -12.445 1 74.44 108 HIS A CA 1
ATOM 823 C C . HIS A 1 108 ? 0.427 -0.41 -13.805 1 74.44 108 HIS A C 1
ATOM 825 O O . HIS A 1 108 ? -0.261 -1.22 -14.438 1 74.44 108 HIS A O 1
ATOM 831 N N . TRP A 1 109 ? 1.439 -0.075 -14.57 1 64 109 TRP A N 1
ATOM 832 C CA . TRP A 1 109 ? 1.765 -0.479 -15.938 1 64 109 TRP A CA 1
ATOM 833 C C . TRP A 1 109 ? 3.004 -1.368 -15.961 1 64 109 TRP A C 1
ATOM 835 O O . TRP A 1 109 ? 3.729 -1.406 -16.953 1 64 109 TRP A O 1
ATOM 845 N N . PRO A 1 110 ? 3.381 -2.238 -15.102 1 57.75 110 PRO A N 1
ATOM 846 C CA . PRO A 1 110 ? 4.586 -2.92 -15.586 1 57.75 110 PRO A CA 1
ATOM 847 C C . PRO A 1 110 ? 4.375 -3.609 -16.938 1 57.75 110 PRO A C 1
ATOM 849 O O . PRO A 1 110 ? 5.086 -4.562 -17.25 1 57.75 110 PRO A O 1
ATOM 852 N N . ALA A 1 111 ? 3.4 -3.164 -17.766 1 51.5 111 ALA A N 1
ATOM 853 C CA . ALA A 1 111 ? 3.111 -4.02 -18.922 1 51.5 111 ALA A CA 1
ATOM 854 C C . ALA A 1 111 ? 4.395 -4.438 -19.625 1 51.5 111 ALA A C 1
ATOM 856 O O . ALA A 1 111 ? 5.359 -3.67 -19.688 1 51.5 111 ALA A O 1
ATOM 857 N N . PRO A 1 112 ? 4.488 -5.734 -19.859 1 47.69 112 PRO A N 1
ATOM 858 C CA . PRO A 1 112 ? 5.465 -6.082 -20.906 1 47.69 112 PRO A CA 1
ATOM 859 C C . PRO A 1 112 ? 5.531 -5.047 -22.016 1 47.69 112 PRO A C 1
ATOM 861 O O . PRO A 1 112 ? 4.516 -4.438 -22.359 1 47.69 112 PRO A O 1
ATOM 864 N N . MET A 1 113 ? 6.379 -4.121 -21.906 1 40.62 113 MET A N 1
ATOM 865 C CA . MET A 1 113 ? 6.516 -3.398 -23.172 1 40.62 113 MET A CA 1
ATOM 866 C C . MET A 1 113 ? 6.23 -4.316 -24.344 1 40.62 113 MET A C 1
ATOM 868 O O . MET A 1 113 ? 6.91 -5.328 -24.531 1 40.62 113 MET A O 1
ATOM 872 N N . LYS A 1 114 ? 4.871 -4.711 -24.578 1 38.62 114 LYS A N 1
ATOM 873 C CA . LYS A 1 114 ? 4.73 -5.324 -25.891 1 38.62 114 LYS A CA 1
ATOM 874 C C . LYS A 1 114 ? 5.637 -4.641 -26.906 1 38.62 114 LYS A C 1
ATOM 876 O O . LYS A 1 114 ? 5.668 -3.41 -27 1 38.62 114 LYS A O 1
ATOM 881 N N . ASP A 1 115 ? 6.664 -5.199 -27.375 1 33.56 115 ASP A N 1
ATOM 882 C CA . ASP A 1 115 ? 7.312 -4.801 -28.609 1 33.56 115 ASP A CA 1
ATOM 883 C C . ASP A 1 115 ? 6.289 -4.309 -29.641 1 33.56 115 ASP A C 1
ATOM 885 O O . ASP A 1 115 ? 5.238 -4.934 -29.812 1 33.56 115 ASP A O 1
ATOM 889 N N . GLY A 1 116 ? 5.906 -3.051 -29.719 1 32.34 116 GLY A N 1
ATOM 890 C CA . GLY A 1 116 ? 5.441 -2.643 -31.031 1 32.34 116 GLY A CA 1
ATOM 891 C C . GLY A 1 116 ? 5.938 -3.545 -32.156 1 32.34 116 GLY A C 1
ATOM 892 O O . GLY A 1 116 ? 7.137 -3.586 -32.438 1 32.34 116 GLY A O 1
ATOM 893 N N . THR A 1 117 ? 5.582 -4.914 -32.25 1 25.2 117 THR A N 1
ATOM 894 C CA . THR A 1 117 ? 5.586 -5.246 -33.656 1 25.2 117 THR A CA 1
ATOM 895 C C . THR A 1 117 ? 4.484 -4.488 -34.406 1 25.2 117 THR A C 1
ATOM 897 O O . THR A 1 117 ? 3.459 -4.145 -33.812 1 25.2 117 THR A O 1
ATOM 900 N N . MET B 1 1 ? 18.281 -6.188 7.281 1 25.36 1 MET B N 1
ATOM 901 C CA . MET B 1 1 ? 18.375 -4.891 6.617 1 25.36 1 MET B CA 1
ATOM 902 C C . MET B 1 1 ? 17 -4.246 6.484 1 25.36 1 MET B C 1
ATOM 904 O O . MET B 1 1 ? 16.031 -4.906 6.117 1 25.36 1 MET B O 1
ATOM 908 N N . PRO B 1 2 ? 16.672 -3.225 7.141 1 32.09 2 PRO B N 1
ATOM 909 C CA . PRO B 1 2 ? 15.32 -2.656 7.035 1 32.09 2 PRO B CA 1
ATOM 910 C C . PRO B 1 2 ? 14.852 -2.525 5.59 1 32.09 2 PRO B C 1
ATOM 912 O O . PRO B 1 2 ? 15.672 -2.408 4.676 1 32.09 2 PRO B O 1
ATOM 915 N N . ILE B 1 3 ? 13.938 -3.336 5.117 1 38.66 3 ILE B N 1
ATOM 916 C CA . ILE B 1 3 ? 13.523 -3.092 3.738 1 38.66 3 ILE B CA 1
ATOM 917 C C . ILE B 1 3 ? 13.758 -1.626 3.383 1 38.66 3 ILE B C 1
ATOM 919 O O . ILE B 1 3 ? 13.273 -0.728 4.078 1 38.66 3 ILE B O 1
ATOM 923 N N . HIS B 1 4 ? 14.891 -1.366 3.072 1 45.28 4 HIS B N 1
ATOM 924 C CA . HIS B 1 4 ? 15.273 -0.006 2.715 1 45.28 4 HIS B CA 1
ATOM 925 C C . HIS B 1 4 ? 14.25 0.629 1.778 1 45.28 4 HIS B C 1
ATOM 927 O O . HIS B 1 4 ? 13.914 0.056 0.74 1 45.28 4 HIS B O 1
ATOM 933 N N . THR B 1 5 ? 13.195 1.325 2.42 1 56.25 5 THR B N 1
ATOM 934 C CA . THR B 1 5 ? 12.023 1.945 1.819 1 56.25 5 THR B CA 1
ATOM 935 C C . THR B 1 5 ? 12.422 2.914 0.712 1 56.25 5 THR B C 1
ATOM 937 O O . THR B 1 5 ? 11.68 3.109 -0.251 1 56.25 5 THR B O 1
ATOM 940 N N . SER B 1 6 ? 13.516 3.508 0.889 1 60.06 6 SER B N 1
ATOM 941 C CA . SER B 1 6 ? 13.93 4.398 -0.192 1 60.06 6 SER B CA 1
ATOM 942 C C . SER B 1 6 ? 15.383 4.145 -0.59 1 60.06 6 SER B C 1
ATOM 944 O O . SER B 1 6 ? 16.156 3.613 0.2 1 60.06 6 SER B O 1
ATOM 946 N N . VAL B 1 7 ? 15.648 4.004 -1.822 1 60 7 VAL B N 1
ATOM 947 C CA . VAL B 1 7 ? 17 3.912 -2.346 1 60 7 VAL B CA 1
ATOM 948 C C . VAL B 1 7 ? 17.578 5.312 -2.547 1 60 7 VAL B C 1
ATOM 950 O O . VAL B 1 7 ? 16.891 6.199 -3.068 1 60 7 VAL B O 1
ATOM 953 N N . THR B 1 8 ? 18.547 5.582 -1.79 1 62.38 8 THR B N 1
ATOM 954 C CA . THR B 1 8 ? 19.234 6.855 -2.031 1 62.38 8 THR B CA 1
ATOM 955 C C . THR B 1 8 ? 20.062 6.793 -3.307 1 62.38 8 THR B C 1
ATOM 957 O O . THR B 1 8 ? 20.938 5.938 -3.438 1 62.38 8 THR B O 1
ATOM 960 N N . LEU B 1 9 ? 19.594 7.684 -4.254 1 58.25 9 LEU B N 1
ATOM 961 C CA . LEU B 1 9 ? 20.344 7.75 -5.504 1 58.25 9 LEU B CA 1
ATOM 962 C C . LEU B 1 9 ? 21.688 8.445 -5.297 1 58.25 9 LEU B C 1
ATOM 964 O O . LEU B 1 9 ? 21.906 9.094 -4.266 1 58.25 9 LEU B O 1
ATOM 968 N N . ASN B 1 10 ? 22.516 8.117 -6.262 1 60.16 10 ASN B N 1
ATOM 969 C CA . ASN B 1 10 ? 23.828 8.75 -6.23 1 60.16 10 ASN B CA 1
ATOM 970 C C . ASN B 1 10 ? 23.719 10.266 -6.086 1 60.16 10 ASN B C 1
ATOM 972 O O . ASN B 1 10 ? 24.625 10.914 -5.562 1 60.16 10 ASN B O 1
ATOM 976 N N . THR B 1 11 ? 22.688 10.742 -6.543 1 59.16 11 THR B N 1
ATOM 977 C CA . THR B 1 11 ? 22.453 12.18 -6.477 1 59.16 11 THR B CA 1
ATOM 978 C C . THR B 1 11 ? 22.062 12.594 -5.066 1 59.16 11 THR B C 1
ATOM 980 O O . THR B 1 11 ? 21.969 13.789 -4.766 1 59.16 11 THR B O 1
ATOM 983 N N . GLY B 1 12 ? 21.859 11.555 -4.273 1 63.25 12 GLY B N 1
ATOM 984 C CA . GLY B 1 12 ? 21.344 11.852 -2.943 1 63.25 12 GLY B CA 1
ATOM 985 C C . GLY B 1 12 ? 19.828 11.789 -2.854 1 63.25 12 GLY B C 1
ATOM 986 O O . GLY B 1 12 ? 19.266 11.805 -1.756 1 63.25 12 GLY B O 1
ATOM 987 N N . ALA B 1 13 ? 19.297 11.742 -4.113 1 61.53 13 ALA B N 1
ATOM 988 C CA . ALA B 1 13 ? 17.844 11.672 -4.137 1 61.53 13 ALA B CA 1
ATOM 989 C C . ALA B 1 13 ? 17.344 10.344 -3.586 1 61.53 13 ALA B C 1
ATOM 991 O O . ALA B 1 13 ? 17.969 9.305 -3.795 1 61.53 13 ALA B O 1
ATOM 992 N N . LYS B 1 14 ? 16.375 10.367 -2.742 1 71.94 14 LYS B N 1
ATOM 993 C CA . LYS B 1 14 ? 15.773 9.141 -2.213 1 71.94 14 LYS B CA 1
ATOM 994 C C . LYS B 1 14 ? 14.641 8.648 -3.111 1 71.94 14 LYS B C 1
ATOM 996 O O . LYS B 1 14 ? 13.695 9.383 -3.383 1 71.94 14 LYS B O 1
ATOM 1001 N N . MET B 1 15 ? 14.922 7.586 -3.854 1 74.38 15 MET B N 1
ATOM 1002 C CA . MET B 1 15 ? 13.898 6.984 -4.707 1 74.38 15 MET B CA 1
ATOM 1003 C C . MET B 1 15 ? 13.062 5.977 -3.93 1 74.38 15 MET B C 1
ATOM 1005 O O . MET B 1 15 ? 13.602 5.129 -3.219 1 74.38 15 MET B O 1
ATOM 1009 N N . PRO B 1 16 ? 11.883 6.246 -4.012 1 78.19 16 PRO B N 1
ATOM 1010 C CA . PRO B 1 16 ? 11.039 5.27 -3.309 1 78.19 16 PRO B CA 1
ATOM 1011 C C . PRO B 1 16 ? 11.156 3.863 -3.889 1 78.19 16 PRO B C 1
ATOM 1013 O O . PRO B 1 16 ? 11.617 3.693 -5.02 1 78.19 16 PRO B O 1
ATOM 1016 N N . THR B 1 17 ? 10.906 2.91 -3.08 1 84.5 17 THR B N 1
ATOM 1017 C CA . THR B 1 17 ? 10.648 1.578 -3.617 1 84.5 17 THR B CA 1
ATOM 1018 C C . THR B 1 17 ? 9.461 1.599 -4.574 1 84.5 17 THR B C 1
ATOM 1020 O O . THR B 1 17 ? 8.477 2.301 -4.332 1 84.5 17 THR B O 1
ATOM 1023 N N . ILE B 1 18 ? 9.672 0.916 -5.688 1 86.75 18 ILE B N 1
ATOM 1024 C CA . ILE B 1 18 ? 8.594 0.837 -6.66 1 86.75 18 ILE B CA 1
ATOM 1025 C C . ILE B 1 18 ? 7.828 -0.473 -6.48 1 86.75 18 ILE B C 1
ATOM 1027 O O . ILE B 1 18 ? 8.43 -1.528 -6.277 1 86.75 18 ILE B O 1
ATOM 1031 N N . GLY B 1 19 ? 6.504 -0.398 -6.477 1 90.94 19 GLY B N 1
ATOM 1032 C CA . GLY B 1 19 ? 5.645 -1.569 -6.426 1 90.94 19 GLY B CA 1
ATOM 1033 C C . GLY B 1 19 ? 4.602 -1.593 -7.527 1 90.94 19 GLY B C 1
ATOM 1034 O O . GLY B 1 19 ? 4.406 -0.598 -8.227 1 90.94 19 GLY B O 1
ATOM 1035 N N . LEU B 1 20 ? 4.031 -2.758 -7.734 1 92 20 LEU B N 1
ATOM 1036 C CA . LEU B 1 20 ? 2.965 -2.9 -8.719 1 92 20 LEU B CA 1
ATOM 1037 C C . LEU B 1 20 ? 1.597 -2.859 -8.047 1 92 20 LEU B C 1
ATOM 1039 O O . LEU B 1 20 ? 1.3 -3.686 -7.18 1 92 20 LEU B O 1
ATOM 1043 N N . GLY B 1 21 ? 0.849 -1.912 -8.391 1 92.44 21 GLY B N 1
ATOM 1044 C CA . GLY B 1 21 ? -0.572 -1.937 -8.078 1 92.44 21 GLY B CA 1
ATOM 1045 C C . GLY B 1 21 ? -1.388 -2.73 -9.086 1 92.44 21 GLY B C 1
ATOM 1046 O O . GLY B 1 21 ? -1.12 -2.682 -10.289 1 92.44 21 GLY B O 1
ATOM 1047 N N . THR B 1 22 ? -2.359 -3.367 -8.648 1 91.06 22 THR B N 1
ATOM 1048 C CA . THR B 1 22 ? -3.057 -4.297 -9.531 1 91.06 22 THR B CA 1
ATOM 1049 C C . THR B 1 22 ? -4.461 -3.791 -9.844 1 91.06 22 THR B C 1
ATOM 1051 O O . THR B 1 22 ? -5.305 -4.547 -10.336 1 91.06 22 THR B O 1
ATOM 1054 N N . TRP B 1 23 ? -4.684 -2.49 -9.547 1 83.94 23 TRP B N 1
ATOM 1055 C CA . TRP B 1 23 ? -5.973 -1.871 -9.828 1 83.94 23 TRP B CA 1
ATOM 1056 C C . TRP B 1 23 ? -6.262 -1.872 -11.328 1 83.94 23 TRP B C 1
ATOM 1058 O O . TRP B 1 23 ? -5.383 -1.555 -12.133 1 83.94 23 TRP B O 1
ATOM 1068 N N . LYS B 1 24 ? -7.496 -2.236 -11.789 1 70.25 24 LYS B N 1
ATOM 1069 C CA . LYS B 1 24 ? -8.031 -2.156 -13.148 1 70.25 24 LYS B CA 1
ATOM 1070 C C . LYS B 1 24 ? -7.277 -3.09 -14.094 1 70.25 24 LYS B C 1
ATOM 1072 O O . LYS B 1 24 ? -7.254 -2.869 -15.305 1 70.25 24 LYS B O 1
ATOM 1077 N N . SER B 1 25 ? -6.664 -4.047 -13.578 1 74.94 25 SER B N 1
ATOM 1078 C CA . SER B 1 25 ? -6.078 -5.031 -14.484 1 74.94 25 SER B CA 1
ATOM 1079 C C . SER B 1 25 ? -7.137 -5.992 -15.016 1 74.94 25 SER B C 1
ATOM 1081 O O . SER B 1 25 ? -8.047 -6.391 -14.289 1 74.94 25 SER B O 1
ATOM 1083 N N . ALA B 1 26 ? -7.152 -6.105 -16.266 1 76.62 26 ALA B N 1
ATOM 1084 C CA . ALA B 1 26 ? -8.141 -6.984 -16.891 1 76.62 26 ALA B CA 1
ATOM 1085 C C . ALA B 1 26 ? -8.023 -8.406 -16.344 1 76.62 26 ALA B C 1
ATOM 1087 O O . ALA B 1 26 ? -6.922 -8.883 -16.078 1 76.62 26 ALA B O 1
ATOM 1088 N 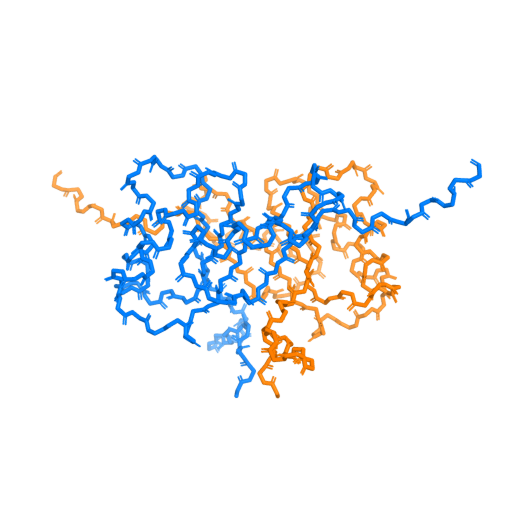N . PRO B 1 27 ? -9.297 -8.922 -16.156 1 76.62 27 PRO B N 1
ATOM 1089 C CA . PRO B 1 27 ? -9.242 -10.32 -15.727 1 76.62 27 PRO B CA 1
ATOM 1090 C C . PRO B 1 27 ? -8.328 -11.172 -16.609 1 76.62 27 PRO B C 1
ATOM 1092 O O . PRO B 1 27 ? -8.32 -11.023 -17.828 1 76.62 27 PRO B O 1
ATOM 1095 N N . GLY B 1 28 ? -7.516 -12 -16.031 1 80.81 28 GLY B N 1
ATOM 1096 C CA . GLY B 1 28 ? -6.609 -12.867 -16.766 1 80.81 28 GLY B CA 1
ATOM 1097 C C . GLY B 1 28 ? -5.246 -12.25 -17.016 1 80.81 28 GLY B C 1
ATOM 1098 O O . GLY B 1 28 ? -4.27 -12.961 -17.25 1 80.81 28 GLY B O 1
ATOM 1099 N N . ASP B 1 29 ? -5.25 -10.961 -16.844 1 88.88 29 ASP B N 1
ATOM 1100 C CA . ASP B 1 29 ? -4 -10.281 -17.156 1 88.88 29 ASP B CA 1
ATOM 1101 C C . ASP B 1 29 ? -3.225 -9.938 -15.891 1 88.88 29 ASP B C 1
ATOM 1103 O O . ASP B 1 29 ? -2.002 -9.781 -15.93 1 88.88 29 ASP B O 1
ATOM 1107 N N . VAL B 1 30 ? -3.951 -9.953 -14.82 1 91.94 30 VAL B N 1
ATOM 1108 C CA . VAL B 1 30 ? -3.324 -9.484 -13.586 1 91.94 30 VAL B CA 1
ATOM 1109 C C . VAL B 1 30 ? -2.273 -10.492 -13.133 1 91.94 30 VAL B C 1
ATOM 1111 O O . VAL B 1 30 ? -1.178 -10.109 -12.711 1 91.94 30 VAL B O 1
ATOM 1114 N N . GLY B 1 31 ? -2.637 -11.758 -13.266 1 93.88 31 GLY B 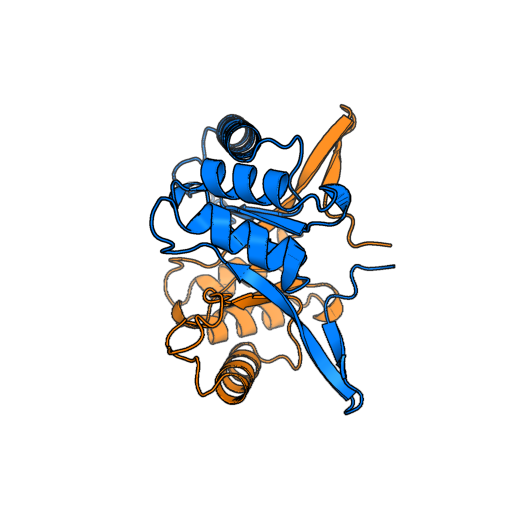N 1
ATOM 1115 C CA . GLY B 1 31 ? -1.674 -12.781 -12.891 1 93.88 31 GLY B CA 1
ATOM 1116 C C . GLY B 1 31 ? -0.372 -12.688 -13.664 1 93.88 31 GLY B C 1
ATOM 1117 O O . GLY B 1 31 ? 0.71 -12.789 -13.078 1 93.88 31 GLY B O 1
ATOM 1118 N N . GLN B 1 32 ? -0.502 -12.461 -14.938 1 93.12 32 GLN B N 1
ATOM 1119 C CA . GLN B 1 32 ? 0.674 -12.336 -15.789 1 93.12 32 GLN B CA 1
ATOM 1120 C C . GLN B 1 32 ? 1.478 -11.086 -15.438 1 93.12 32 GLN B C 1
ATOM 1122 O O . GLN B 1 32 ? 2.709 -11.125 -15.406 1 93.12 32 GLN B O 1
ATOM 1127 N N . ALA B 1 33 ? 0.831 -10.031 -15.25 1 91.56 33 ALA B N 1
ATOM 1128 C CA . ALA B 1 33 ? 1.495 -8.781 -14.891 1 91.56 33 ALA B CA 1
ATOM 1129 C C . ALA B 1 33 ? 2.275 -8.93 -13.586 1 91.56 33 ALA B C 1
ATOM 1131 O O . ALA B 1 33 ? 3.42 -8.484 -13.484 1 91.56 33 ALA B O 1
ATOM 1132 N N . VAL B 1 34 ? 1.633 -9.578 -12.617 1 95 34 VAL B N 1
ATOM 1133 C CA . VAL B 1 34 ? 2.27 -9.789 -11.32 1 95 34 VAL B CA 1
ATOM 1134 C C . VAL B 1 34 ? 3.488 -10.695 -11.484 1 95 34 VAL B C 1
ATOM 1136 O O . VAL B 1 34 ? 4.57 -10.383 -10.984 1 95 34 VAL B O 1
ATOM 1139 N N . SER B 1 35 ? 3.314 -11.766 -12.234 1 95.69 35 SER B N 1
ATOM 1140 C CA . SER B 1 35 ? 4.422 -12.688 -12.461 1 95.69 35 SER B CA 1
ATOM 1141 C C . SER B 1 35 ? 5.586 -11.984 -13.156 1 95.69 35 SER B C 1
ATOM 1143 O O . SER B 1 35 ? 6.742 -12.141 -12.758 1 95.69 35 SER B O 1
ATOM 1145 N N . PHE B 1 36 ? 5.305 -11.227 -14.156 1 93.88 36 PHE B N 1
ATOM 1146 C CA . PHE B 1 36 ? 6.328 -10.5 -14.898 1 93.88 36 PHE B CA 1
ATOM 1147 C C . PHE B 1 36 ? 7.047 -9.508 -14 1 93.88 36 PHE B C 1
ATOM 1149 O O . PHE B 1 36 ? 8.281 -9.438 -13.992 1 93.88 36 PHE B O 1
ATOM 1156 N N . ALA B 1 37 ? 6.293 -8.734 -13.266 1 92.81 37 ALA B N 1
ATOM 1157 C CA . ALA B 1 37 ? 6.863 -7.727 -12.383 1 92.81 37 ALA B CA 1
ATOM 1158 C C . ALA B 1 37 ? 7.84 -8.352 -11.391 1 92.81 37 ALA B C 1
ATOM 1160 O O . ALA B 1 37 ? 8.93 -7.812 -11.156 1 92.81 37 ALA B O 1
ATOM 1161 N N . LEU B 1 38 ? 7.477 -9.469 -10.836 1 94.56 38 LEU B N 1
ATOM 1162 C CA . LEU B 1 38 ? 8.289 -10.133 -9.82 1 94.56 38 LEU B CA 1
ATOM 1163 C C . LEU B 1 38 ? 9.477 -10.844 -10.453 1 94.56 38 LEU B C 1
ATOM 1165 O O . LEU B 1 38 ? 10.609 -10.695 -9.992 1 94.56 38 LEU B O 1
ATOM 1169 N N . LYS B 1 39 ? 9.234 -11.547 -11.469 1 95.31 39 LYS B N 1
ATOM 1170 C CA . LYS B 1 39 ? 10.227 -12.438 -12.055 1 95.31 39 LYS B CA 1
ATOM 1171 C C . LYS B 1 39 ? 11.195 -11.672 -12.953 1 95.31 39 LYS B C 1
ATOM 1173 O O . LYS B 1 39 ? 12.398 -11.914 -12.922 1 95.31 39 LYS B O 1
ATOM 1178 N N . GLU B 1 40 ? 10.641 -10.766 -13.766 1 92.62 40 GLU B N 1
ATOM 1179 C CA . GLU B 1 40 ? 11.43 -10.156 -14.82 1 92.62 40 GLU B C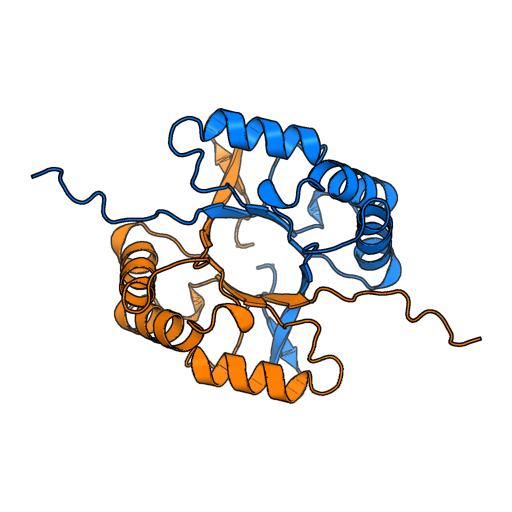A 1
ATOM 1180 C C . GLU B 1 40 ? 11.836 -8.727 -14.461 1 92.62 40 GLU B C 1
ATOM 1182 O O . GLU B 1 40 ? 12.953 -8.297 -14.758 1 92.62 40 GLU B O 1
ATOM 1187 N N . ALA B 1 41 ? 11.008 -7.973 -13.875 1 89.5 41 ALA B N 1
ATOM 1188 C CA . ALA B 1 41 ? 11.258 -6.547 -13.656 1 89.5 41 ALA B CA 1
ATOM 1189 C C . ALA B 1 41 ? 11.891 -6.305 -12.289 1 89.5 41 ALA B C 1
ATOM 1191 O O . ALA B 1 41 ? 12.328 -5.191 -11.992 1 89.5 41 ALA B O 1
ATOM 1192 N N . GLY B 1 42 ? 11.836 -7.324 -11.375 1 91.12 42 GLY B N 1
ATOM 1193 C CA . GLY B 1 42 ? 12.547 -7.219 -10.117 1 91.12 42 GLY B CA 1
ATOM 1194 C C . GLY B 1 42 ? 11.742 -6.527 -9.031 1 91.12 42 GLY B C 1
ATOM 1195 O O . GLY B 1 42 ? 12.273 -6.172 -7.98 1 91.12 42 GLY B O 1
ATOM 1196 N N . TYR B 1 43 ? 10.438 -6.324 -9.297 1 90.5 43 TYR B N 1
ATOM 1197 C CA . TYR B 1 43 ? 9.586 -5.77 -8.25 1 90.5 43 TYR B CA 1
ATOM 1198 C C . TYR B 1 43 ? 9.484 -6.723 -7.062 1 90.5 43 TYR B C 1
ATOM 1200 O O . TYR B 1 43 ? 9.57 -7.941 -7.23 1 90.5 43 TYR B O 1
ATOM 1208 N N . ARG B 1 44 ? 9.289 -6.043 -5.906 1 93.62 44 ARG B N 1
ATOM 1209 C CA . ARG B 1 44 ? 9.125 -6.887 -4.727 1 93.62 44 ARG B CA 1
ATOM 1210 C C . ARG B 1 44 ? 7.957 -6.414 -3.875 1 93.62 44 ARG B C 1
ATOM 1212 O O . ARG B 1 44 ? 7.715 -6.945 -2.789 1 93.62 44 ARG B O 1
ATOM 1219 N N . HIS B 1 45 ? 7.215 -5.441 -4.383 1 93.5 45 HIS B N 1
ATOM 1220 C CA . HIS B 1 45 ? 6.004 -4.977 -3.717 1 93.5 45 HIS B CA 1
ATOM 1221 C C . HIS B 1 45 ? 4.785 -5.137 -4.617 1 93.5 45 HIS B C 1
ATOM 1223 O O . HIS B 1 45 ? 4.773 -4.641 -5.75 1 93.5 45 HIS B O 1
ATOM 1229 N N . ILE B 1 46 ? 3.836 -5.914 -4.18 1 94.5 46 ILE B N 1
ATOM 1230 C CA . ILE B 1 46 ? 2.566 -6.109 -4.871 1 94.5 46 ILE B CA 1
ATOM 1231 C C . ILE B 1 46 ? 1.426 -5.555 -4.02 1 94.5 46 ILE B C 1
ATOM 1233 O O . ILE B 1 46 ? 1.315 -5.879 -2.832 1 94.5 46 ILE B O 1
ATOM 1237 N N . ASP B 1 47 ? 0.689 -4.707 -4.547 1 94.25 47 ASP B N 1
ATOM 1238 C CA . ASP B 1 47 ? -0.461 -4.105 -3.883 1 94.25 47 ASP B CA 1
ATOM 1239 C C . ASP B 1 47 ? -1.765 -4.5 -4.574 1 94.25 47 ASP B C 1
ATOM 1241 O O . ASP B 1 47 ? -1.925 -4.289 -5.777 1 94.25 47 ASP B O 1
ATOM 1245 N N . THR B 1 48 ? -2.65 -5.121 -3.926 1 94.81 48 THR B N 1
ATOM 1246 C CA . THR B 1 48 ? -3.979 -5.477 -4.414 1 94.81 48 THR B CA 1
ATOM 1247 C C . THR B 1 48 ? -5.051 -5.086 -3.402 1 94.81 48 THR B C 1
ATOM 1249 O O . THR B 1 48 ? -4.805 -4.273 -2.512 1 94.81 48 THR B O 1
ATOM 1252 N N . ALA B 1 49 ? -6.305 -5.484 -3.641 1 92.19 49 ALA B N 1
ATOM 1253 C CA . ALA B 1 49 ? -7.434 -5.254 -2.742 1 92.19 49 ALA B CA 1
ATOM 1254 C C . ALA B 1 49 ? -8.508 -6.328 -2.918 1 92.19 49 ALA B C 1
ATOM 1256 O O . ALA B 1 49 ? -8.727 -6.82 -4.027 1 92.19 49 ALA B O 1
ATOM 1257 N N . TYR B 1 50 ? -9.117 -6.594 -1.795 1 90.88 50 TYR B N 1
ATOM 1258 C CA . TYR B 1 50 ? -10.258 -7.508 -1.856 1 90.88 50 TYR B CA 1
ATOM 1259 C C . TYR B 1 50 ? -11.281 -7.027 -2.873 1 90.88 50 TYR B C 1
ATOM 1261 O O . TYR B 1 50 ? -11.781 -7.816 -3.68 1 90.88 50 TYR B O 1
ATOM 1269 N N . ALA B 1 51 ? -11.516 -5.781 -2.934 1 88.25 51 ALA B N 1
ATOM 1270 C CA . ALA B 1 51 ? -12.578 -5.188 -3.744 1 88.25 51 ALA B CA 1
ATOM 1271 C C . ALA B 1 51 ? -12.234 -5.254 -5.23 1 88.25 51 ALA B C 1
ATOM 1273 O O . ALA B 1 51 ? -13.117 -5.09 -6.082 1 88.25 51 ALA B O 1
ATOM 1274 N N . TYR B 1 52 ? -10.969 -5.453 -5.566 1 89.56 52 TYR B N 1
ATOM 1275 C CA . TYR B 1 52 ? -10.586 -5.535 -6.969 1 89.56 52 TYR B CA 1
ATOM 1276 C C . TYR B 1 52 ? -11.047 -6.848 -7.586 1 89.56 52 TYR B C 1
ATOM 1278 O O . TYR B 1 52 ? -11.086 -6.988 -8.812 1 89.56 52 TYR B O 1
ATOM 1286 N N . ARG B 1 53 ? -11.33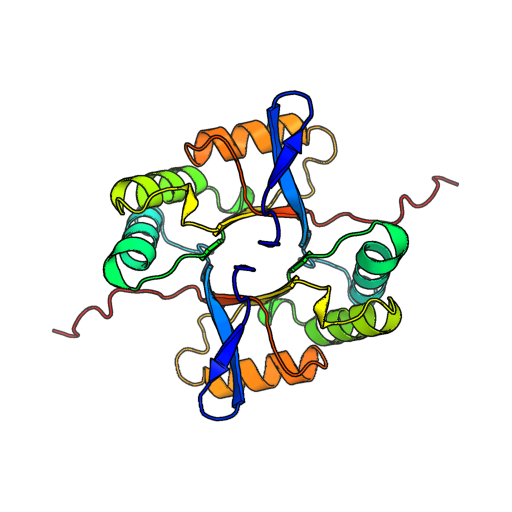6 -7.84 -6.773 1 91.5 53 ARG B N 1
ATOM 1287 C CA . ARG B 1 53 ? -11.844 -9.148 -7.172 1 91.5 53 ARG B CA 1
ATOM 1288 C C . ARG B 1 53 ? -10.805 -9.914 -7.992 1 91.5 53 ARG B C 1
ATOM 1290 O O . ARG B 1 53 ? -11.156 -10.711 -8.859 1 91.5 53 ARG B O 1
ATOM 1297 N N . ASN B 1 54 ? -9.508 -9.602 -7.754 1 93.38 54 ASN B N 1
ATOM 1298 C CA . ASN B 1 54 ? -8.469 -10.273 -8.523 1 93.38 54 ASN B CA 1
ATOM 1299 C C . ASN B 1 54 ? -7.398 -10.875 -7.609 1 93.38 54 ASN B C 1
ATOM 1301 O O . ASN B 1 54 ? -6.312 -11.234 -8.07 1 93.38 54 ASN B O 1
ATOM 1305 N N . GLU B 1 55 ? -7.691 -10.992 -6.367 1 96.38 55 GLU B N 1
ATOM 1306 C CA . GLU B 1 55 ? -6.707 -11.531 -5.438 1 96.38 55 GLU B CA 1
ATOM 1307 C C . GLU B 1 55 ? -6.277 -12.938 -5.84 1 96.38 55 GLU B C 1
ATOM 1309 O O . GLU B 1 55 ? -5.105 -13.305 -5.707 1 96.38 55 GLU B O 1
ATOM 1314 N N . LYS B 1 56 ? -7.195 -13.75 -6.352 1 96.88 56 LYS B N 1
ATOM 1315 C CA . LYS B 1 56 ? -6.844 -15.109 -6.766 1 96.88 56 LYS B CA 1
ATOM 1316 C C . LYS B 1 56 ? -5.809 -15.086 -7.887 1 96.88 56 LYS B C 1
ATOM 1318 O O . LYS B 1 56 ? -4.828 -15.836 -7.848 1 96.88 56 LYS B O 1
ATOM 1323 N N . GLU B 1 57 ? -6.055 -14.219 -8.805 1 96.31 57 GLU B N 1
ATOM 1324 C CA . GLU B 1 57 ? -5.105 -14.102 -9.914 1 96.31 57 GLU B CA 1
ATOM 1325 C C . GLU B 1 57 ? -3.766 -13.547 -9.438 1 96.31 57 GLU B C 1
ATOM 1327 O O . GLU B 1 57 ? -2.711 -13.961 -9.914 1 96.31 57 GLU B O 1
ATOM 1332 N N . VAL B 1 58 ? -3.812 -12.602 -8.547 1 96.62 58 VAL B N 1
ATOM 1333 C CA . VAL B 1 58 ? -2.588 -12.062 -7.965 1 96.62 58 VAL B CA 1
ATOM 1334 C C . VAL B 1 58 ? -1.801 -13.188 -7.289 1 96.62 58 VAL B C 1
ATOM 1336 O O . VAL B 1 58 ? -0.596 -13.328 -7.508 1 96.62 58 VAL B O 1
ATOM 1339 N N . GLY B 1 59 ? -2.545 -14 -6.492 1 97.88 59 GLY B N 1
ATOM 1340 C CA . GLY B 1 59 ? -1.904 -15.133 -5.848 1 97.88 59 GLY B CA 1
ATOM 1341 C C . GLY B 1 59 ? -1.256 -16.094 -6.828 1 97.88 59 GLY B C 1
ATOM 1342 O O . GLY B 1 59 ? -0.126 -16.531 -6.617 1 97.88 59 GLY B O 1
ATOM 1343 N N . GLN B 1 60 ? -1.951 -16.359 -7.848 1 97.69 60 GLN B N 1
ATOM 1344 C CA . GLN B 1 60 ? -1.416 -17.25 -8.875 1 97.69 60 GLN B CA 1
ATOM 1345 C C . GLN B 1 60 ? -0.18 -16.641 -9.531 1 97.69 60 GLN B C 1
ATOM 1347 O O . GLN B 1 60 ? 0.791 -17.359 -9.812 1 97.69 60 GLN B O 1
ATOM 1352 N N . GLY B 1 61 ? -0.213 -15.32 -9.773 1 96.88 61 GLY B N 1
ATOM 1353 C CA . GLY B 1 61 ? 0.936 -14.641 -10.344 1 96.88 61 GLY B CA 1
ATOM 1354 C C . GLY B 1 61 ? 2.168 -14.703 -9.461 1 96.88 61 GLY B C 1
ATOM 1355 O O . GLY B 1 61 ? 3.287 -14.844 -9.961 1 96.88 61 GLY B O 1
ATOM 1356 N N . ILE B 1 62 ? 1.938 -14.602 -8.227 1 97.62 62 ILE B N 1
ATOM 1357 C CA . ILE B 1 62 ? 3.031 -14.711 -7.262 1 97.62 62 ILE B CA 1
ATOM 1358 C C . ILE B 1 62 ? 3.633 -16.109 -7.316 1 97.62 62 ILE B C 1
ATOM 1360 O O . ILE B 1 62 ? 4.852 -16.266 -7.414 1 97.62 62 ILE B O 1
ATOM 1364 N N . LYS B 1 63 ? 2.807 -17.109 -7.312 1 98.12 63 LYS B N 1
ATOM 1365 C CA . LYS B 1 63 ? 3.27 -18.484 -7.398 1 98.12 63 LYS B CA 1
ATOM 1366 C C . LYS B 1 63 ? 4.039 -18.734 -8.695 1 98.12 63 LYS B C 1
ATOM 1368 O O . LYS B 1 63 ? 5.125 -19.312 -8.68 1 98.12 63 LYS B O 1
ATOM 1373 N N . ASP B 1 64 ? 3.514 -18.234 -9.75 1 97.62 64 ASP B N 1
ATOM 1374 C CA . ASP B 1 64 ? 4.098 -18.453 -11.07 1 97.62 64 ASP B CA 1
ATOM 1375 C C . ASP B 1 64 ? 5.438 -17.75 -11.203 1 97.62 64 ASP B C 1
ATOM 1377 O O . ASP B 1 64 ? 6.277 -18.125 -12.023 1 97.62 64 ASP B O 1
ATOM 1381 N N . SER B 1 65 ? 5.652 -16.703 -10.539 1 97.12 65 SER B N 1
ATOM 1382 C CA . SER B 1 65 ? 6.887 -15.922 -10.625 1 97.12 65 SER B CA 1
ATOM 1383 C C . SER B 1 65 ? 8.086 -16.734 -10.148 1 97.12 65 SER B C 1
ATOM 1385 O O . SER B 1 65 ? 9.219 -16.484 -10.57 1 97.12 65 SER B O 1
ATOM 1387 N N . GLY B 1 66 ? 7.801 -17.656 -9.156 1 98 66 GLY B N 1
ATOM 1388 C CA . GLY B 1 66 ? 8.883 -18.438 -8.562 1 98 66 GLY B CA 1
ATOM 1389 C C . GLY B 1 66 ? 9.641 -17.672 -7.496 1 98 66 GLY B C 1
ATOM 1390 O O . GLY B 1 66 ? 10.539 -18.234 -6.855 1 98 66 GLY B O 1
ATOM 1391 N N . VAL B 1 67 ? 9.375 -16.422 -7.305 1 96.88 67 VAL B N 1
ATOM 1392 C CA . VAL B 1 67 ? 10.023 -15.648 -6.25 1 96.88 67 VAL B CA 1
ATOM 1393 C C . VAL B 1 67 ? 9.5 -16.094 -4.887 1 96.88 67 VAL B C 1
ATOM 1395 O O . VAL B 1 67 ? 8.289 -16.203 -4.68 1 96.88 67 VAL B O 1
ATOM 1398 N N . PRO B 1 68 ? 10.383 -16.391 -3.967 1 96.94 68 PRO B N 1
ATOM 1399 C CA . PRO B 1 68 ? 9.938 -16.812 -2.639 1 96.94 68 PRO B CA 1
ATOM 1400 C C . PRO B 1 68 ? 9.008 -15.789 -1.975 1 96.94 68 PRO B C 1
ATOM 1402 O O . PRO B 1 68 ? 9.266 -14.586 -2.049 1 96.94 68 PRO B O 1
ATOM 1405 N N . ARG B 1 69 ? 7.973 -16.234 -1.316 1 94.75 69 ARG B N 1
ATOM 1406 C CA . ARG B 1 69 ? 6.957 -15.391 -0.7 1 94.75 69 ARG B CA 1
ATOM 1407 C C . ARG B 1 69 ? 7.59 -14.422 0.294 1 94.75 69 ARG B C 1
ATOM 1409 O O . ARG B 1 69 ? 7.148 -13.273 0.417 1 94.75 69 ARG B O 1
ATOM 1416 N N . ASN B 1 70 ? 8.562 -14.883 1.005 1 92.12 70 ASN B N 1
ATOM 1417 C CA . ASN B 1 70 ? 9.156 -14.062 2.057 1 92.12 70 ASN B CA 1
ATOM 1418 C C . ASN B 1 70 ? 10.047 -12.969 1.479 1 92.12 70 ASN B C 1
ATOM 1420 O O . ASN B 1 70 ? 10.586 -12.148 2.223 1 92.12 70 ASN B O 1
ATOM 1424 N N . GLU B 1 71 ? 10.141 -12.898 0.143 1 93.38 71 GLU B N 1
ATOM 1425 C CA . GLU B 1 71 ? 10.852 -11.82 -0.533 1 93.38 71 GLU B CA 1
ATOM 1426 C C . GLU B 1 71 ? 9.883 -10.797 -1.118 1 93.38 71 GLU B C 1
ATOM 1428 O O . GLU B 1 71 ? 10.305 -9.797 -1.702 1 93.38 71 GLU B O 1
ATOM 1433 N N . ILE B 1 72 ? 8.648 -11.031 -0.978 1 93.19 72 ILE B N 1
ATOM 1434 C CA . ILE B 1 72 ? 7.609 -10.188 -1.553 1 93.19 72 ILE B CA 1
ATOM 1435 C C . ILE B 1 72 ? 6.875 -9.445 -0.439 1 93.19 72 ILE B C 1
ATOM 1437 O O . ILE B 1 72 ? 6.508 -10.047 0.575 1 93.19 72 ILE B O 1
ATOM 1441 N N . PHE B 1 73 ? 6.77 -8.133 -0.579 1 93 73 PHE B N 1
ATOM 1442 C CA . PHE B 1 73 ? 5.898 -7.332 0.274 1 93 73 PHE B CA 1
ATOM 1443 C C . PHE B 1 73 ? 4.496 -7.254 -0.311 1 93 73 PHE B C 1
ATOM 1445 O O . PHE B 1 73 ? 4.277 -6.59 -1.328 1 93 73 PHE B O 1
ATOM 1452 N N . LEU B 1 74 ? 3.545 -7.918 0.318 1 94.81 74 LEU B N 1
ATOM 1453 C CA . LEU B 1 74 ? 2.199 -8.086 -0.219 1 94.81 74 LEU B CA 1
ATOM 1454 C C . LEU B 1 74 ? 1.184 -7.297 0.603 1 94.81 74 LEU B C 1
ATOM 1456 O O . LEU B 1 74 ? 1.074 -7.496 1.815 1 94.81 74 LEU B O 1
ATOM 1460 N N . THR B 1 75 ? 0.533 -6.383 -0.095 1 94.69 75 THR B N 1
ATOM 1461 C CA . THR B 1 75 ? -0.487 -5.535 0.517 1 94.69 75 THR B CA 1
ATOM 1462 C C . THR B 1 75 ? -1.861 -5.832 -0.075 1 94.69 75 THR B C 1
ATOM 1464 O O . THR B 1 75 ? -1.999 -5.992 -1.29 1 94.69 75 THR B O 1
ATOM 1467 N N . THR B 1 76 ? -2.861 -6.008 0.722 1 94.5 76 THR B N 1
ATOM 1468 C CA . THR B 1 76 ? -4.25 -5.938 0.278 1 94.5 76 THR B CA 1
ATOM 1469 C C . THR B 1 76 ? -5.066 -5.039 1.203 1 94.5 76 THR B C 1
ATOM 1471 O O . THR B 1 76 ? -4.527 -4.449 2.143 1 94.5 76 THR B O 1
ATOM 1474 N N . LYS B 1 77 ? -6.227 -4.758 0.81 1 89.5 77 LYS B N 1
ATOM 1475 C CA . LYS B 1 77 ? -7.094 -3.812 1.513 1 89.5 77 LYS B CA 1
ATOM 1476 C C . LYS B 1 77 ? -8.406 -4.469 1.917 1 89.5 77 LYS B C 1
ATOM 1478 O O . LYS B 1 77 ? -8.961 -5.277 1.166 1 89.5 77 LYS B O 1
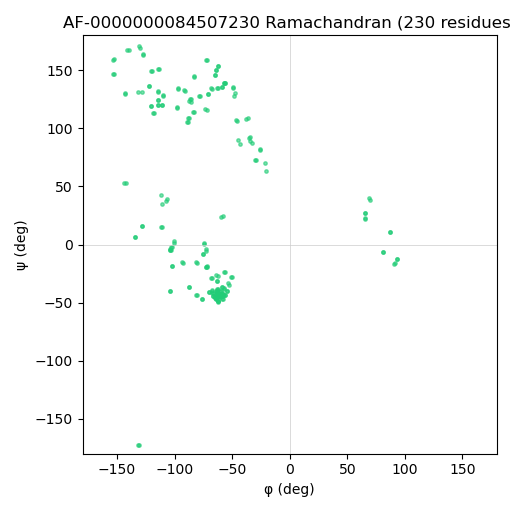ATOM 1483 N N . LEU B 1 78 ? -8.727 -4.148 3.131 1 81.19 78 LEU B N 1
ATOM 1484 C CA . LEU B 1 78 ? -10.047 -4.523 3.619 1 81.19 78 LEU B CA 1
ATOM 1485 C C . LEU B 1 78 ? -11.086 -3.475 3.236 1 81.19 78 LEU B C 1
ATOM 1487 O O . LEU B 1 78 ? -10.914 -2.289 3.531 1 81.19 78 LEU B O 1
ATOM 1491 N N . PRO B 1 79 ? -12.109 -3.998 2.518 1 72.06 79 PRO B N 1
ATOM 1492 C CA . PRO B 1 79 ? -13.172 -3.031 2.244 1 72.06 79 PRO B CA 1
ATOM 1493 C C . PRO B 1 79 ? -13.883 -2.562 3.512 1 72.06 79 PRO B C 1
ATOM 1495 O O . PRO B 1 79 ? -13.977 -3.312 4.484 1 72.06 79 PRO B O 1
ATOM 1498 N N . ASN B 1 80 ? -14.32 -1.323 3.588 1 65.81 80 ASN B N 1
ATOM 1499 C CA . ASN B 1 80 ? -14.992 -0.687 4.715 1 65.81 80 ASN B CA 1
ATOM 1500 C C . ASN B 1 80 ? -16.25 -1.453 5.121 1 65.81 80 ASN B C 1
ATOM 1502 O O . ASN B 1 80 ? -16.672 -1.396 6.277 1 65.81 80 ASN B O 1
ATOM 1506 N N . THR B 1 81 ? -16.766 -2.178 4.219 1 63.22 81 THR B N 1
ATOM 1507 C CA . THR B 1 81 ? -18.031 -2.826 4.492 1 63.22 81 THR B CA 1
ATOM 1508 C C . THR B 1 81 ? -17.859 -3.988 5.465 1 63.22 81 THR B C 1
ATOM 1510 O O . THR B 1 81 ? -18.844 -4.551 5.957 1 63.22 81 THR B O 1
ATOM 1513 N N . TYR B 1 82 ? -16.641 -4.23 5.797 1 61.12 82 TYR B N 1
ATOM 1514 C CA . TYR B 1 82 ? -16.422 -5.43 6.598 1 61.12 82 TYR B CA 1
ATOM 1515 C C . TYR B 1 82 ? -16.094 -5.07 8.039 1 61.12 82 TYR B C 1
ATOM 1517 O O . TYR B 1 82 ? -15.367 -5.809 8.719 1 61.12 82 TYR B O 1
ATOM 1525 N N . HIS B 1 83 ? -16.656 -4.117 8.609 1 64.75 83 HIS B N 1
ATOM 1526 C CA . HIS B 1 83 ? -16.297 -3.705 9.961 1 64.75 83 HIS B CA 1
ATOM 1527 C C . HIS B 1 83 ? -16.578 -4.809 10.969 1 64.75 83 HIS B C 1
ATOM 1529 O O . HIS B 1 83 ? -15.844 -4.973 11.945 1 64.75 83 HIS B O 1
ATOM 1535 N N . GLY B 1 84 ? -17.578 -5.641 10.578 1 64.44 84 GLY B N 1
ATOM 1536 C CA . GLY B 1 84 ? -17.984 -6.617 11.578 1 64.44 84 GLY B CA 1
ATOM 1537 C C . GLY B 1 84 ? -17.391 -7.996 11.336 1 64.44 84 GLY B C 1
ATOM 1538 O O . GLY B 1 84 ? -17.609 -8.914 12.125 1 64.44 84 GLY B O 1
ATOM 1539 N N . ALA B 1 85 ? -16.625 -8.117 10.352 1 78.81 85 ALA B N 1
ATOM 1540 C CA . ALA B 1 85 ? -16.109 -9.445 10.031 1 78.81 85 ALA B CA 1
ATOM 1541 C C . ALA B 1 85 ? -14.664 -9.375 9.555 1 78.81 85 ALA B C 1
ATOM 1543 O O . ALA B 1 85 ? -14.312 -9.969 8.531 1 78.81 85 ALA B O 1
ATOM 1544 N N . VAL B 1 86 ? -13.875 -8.727 10.383 1 77.81 86 VAL B N 1
ATOM 1545 C CA . VAL B 1 86 ? -12.5 -8.414 10.016 1 77.81 86 VAL B CA 1
ATOM 1546 C C . VAL B 1 86 ? -11.695 -9.703 9.852 1 77.81 86 VAL B C 1
ATOM 1548 O O . VAL B 1 86 ? -10.984 -9.867 8.859 1 77.81 86 VAL B O 1
ATOM 1551 N N . GLN B 1 87 ? -11.883 -10.648 10.797 1 82.88 87 GLN B N 1
ATOM 1552 C CA . GLN B 1 87 ? -11.109 -11.883 10.734 1 82.88 87 GLN B CA 1
ATOM 1553 C C . GLN B 1 87 ? -11.5 -12.719 9.516 1 82.88 87 GLN B C 1
ATOM 1555 O O . GLN B 1 87 ? -10.641 -13.305 8.859 1 82.88 87 GLN B O 1
ATOM 1560 N N . GLU B 1 88 ? -12.758 -12.758 9.289 1 85.56 88 GLU B N 1
ATOM 1561 C CA . GLU B 1 88 ? -13.242 -13.508 8.125 1 85.56 88 GLU B CA 1
ATOM 1562 C C . GLU B 1 88 ? -12.719 -12.906 6.828 1 85.56 88 GLU B C 1
ATOM 1564 O O . GLU B 1 88 ? -12.359 -13.641 5.902 1 85.56 88 GLU B O 1
ATOM 1569 N N . ALA B 1 89 ? -12.734 -11.609 6.789 1 86.38 89 ALA B N 1
ATOM 1570 C CA . ALA B 1 89 ? -12.242 -10.914 5.605 1 86.38 89 ALA B CA 1
ATOM 1571 C C . ALA B 1 89 ? -10.758 -11.195 5.383 1 86.38 89 ALA B C 1
ATOM 1573 O O . ALA B 1 89 ? -10.328 -11.422 4.25 1 86.38 89 ALA B O 1
ATOM 1574 N N . LEU B 1 90 ? -10.039 -11.211 6.449 1 87.25 90 LEU B N 1
ATOM 1575 C CA . LEU B 1 90 ? -8.617 -11.516 6.359 1 87.25 90 LEU B CA 1
ATOM 1576 C C . LEU B 1 90 ? -8.398 -12.938 5.863 1 87.25 90 LEU B C 1
ATOM 1578 O O . LEU B 1 90 ? -7.582 -13.172 4.965 1 87.25 90 LEU B O 1
ATOM 1582 N N . ASP B 1 91 ? -9.141 -13.844 6.434 1 89.69 91 ASP B N 1
ATOM 1583 C CA . ASP B 1 91 ? -9.008 -15.242 6.047 1 89.69 91 ASP B CA 1
ATOM 1584 C C . ASP B 1 91 ? -9.32 -15.438 4.562 1 89.69 91 ASP B C 1
ATOM 1586 O O . ASP B 1 91 ? -8.641 -16.203 3.875 1 89.69 91 ASP B O 1
ATOM 1590 N N . GLU B 1 92 ? -10.312 -14.742 4.141 1 92.38 92 GLU B N 1
ATOM 1591 C CA . GLU B 1 92 ? -10.695 -14.836 2.734 1 92.38 92 GLU B CA 1
ATOM 1592 C C . GLU B 1 92 ? -9.602 -14.289 1.823 1 92.38 92 GLU B C 1
ATOM 1594 O O . GLU B 1 92 ? -9.266 -14.914 0.812 1 92.38 92 GLU B O 1
ATOM 1599 N N . SER B 1 93 ? -9.07 -13.164 2.193 1 93.81 93 SER B N 1
ATOM 1600 C CA . SER B 1 93 ? -7.988 -12.602 1.399 1 93.81 93 SER B CA 1
ATOM 1601 C C . SER B 1 93 ? -6.781 -13.531 1.368 1 93.81 93 SER B C 1
ATOM 1603 O O . SER B 1 93 ? -6.168 -13.727 0.316 1 93.81 93 SER B O 1
ATOM 1605 N N . LEU B 1 94 ? -6.387 -14.117 2.512 1 94.19 94 LEU B N 1
ATOM 1606 C CA . LEU B 1 94 ? -5.262 -15.039 2.576 1 94.19 94 LEU B CA 1
ATOM 1607 C C . LEU B 1 94 ? -5.504 -16.266 1.695 1 94.19 94 LEU B C 1
ATOM 1609 O O . LEU B 1 94 ? -4.602 -16.719 0.99 1 94.19 94 LEU B O 1
ATOM 1613 N N . SER B 1 95 ? -6.715 -16.766 1.759 1 95.69 95 SER B N 1
ATOM 1614 C CA . SER B 1 95 ? -7.09 -17.891 0.92 1 95.69 95 SER B CA 1
ATOM 1615 C C . SER B 1 95 ? -7.004 -17.547 -0.56 1 95.69 95 SER B C 1
ATOM 1617 O O . SER B 1 95 ? -6.426 -18.297 -1.35 1 95.69 95 SER B O 1
ATOM 1619 N N . ASN B 1 96 ? -7.598 -16.422 -0.93 1 96.56 96 ASN B N 1
ATOM 1620 C CA . ASN B 1 96 ? -7.566 -15.969 -2.316 1 96.56 96 ASN B CA 1
ATOM 1621 C C . ASN B 1 96 ? -6.137 -15.797 -2.816 1 96.56 96 ASN B C 1
ATOM 1623 O O . ASN B 1 96 ? -5.812 -16.188 -3.938 1 96.56 96 ASN B O 1
ATOM 1627 N N . LEU B 1 97 ? -5.309 -15.25 -2.039 1 96.94 97 LEU B N 1
ATOM 1628 C CA . LEU B 1 97 ? -3.939 -14.922 -2.424 1 96.94 97 LEU B CA 1
ATOM 1629 C C . LEU B 1 97 ? -3.043 -16.156 -2.344 1 96.94 97 LEU B C 1
ATOM 1631 O O . LEU B 1 97 ? -1.932 -16.156 -2.877 1 96.94 97 LEU B O 1
ATOM 1635 N N . GLY B 1 98 ? -3.547 -17.203 -1.646 1 96.75 98 GLY B N 1
ATOM 1636 C CA . GLY B 1 98 ? -2.789 -18.438 -1.536 1 96.75 98 GLY B CA 1
ATOM 1637 C C . GLY B 1 98 ? -1.55 -18.312 -0.672 1 96.75 98 GLY B C 1
ATOM 1638 O O . GLY B 1 98 ? -0.488 -18.828 -1.018 1 96.75 98 GLY B O 1
ATOM 1639 N N . THR B 1 99 ? -1.656 -17.578 0.387 1 95.62 99 THR B N 1
ATOM 1640 C CA . THR B 1 99 ? -0.557 -17.375 1.323 1 95.62 99 THR B CA 1
ATOM 1641 C C . THR B 1 99 ? -1.062 -17.391 2.764 1 95.62 99 THR B C 1
ATOM 1643 O O . THR B 1 99 ? -2.264 -17.25 3.006 1 95.62 99 THR B O 1
ATOM 1646 N N . ASP B 1 100 ? -0.119 -17.484 3.709 1 92.06 100 ASP B N 1
ATOM 1647 C CA . ASP B 1 100 ? -0.52 -17.609 5.105 1 92.06 100 ASP B CA 1
ATOM 1648 C C . ASP B 1 100 ? -0.344 -16.281 5.848 1 92.06 100 ASP B C 1
ATOM 1650 O O . ASP B 1 100 ? -0.724 -16.172 7.016 1 92.06 100 ASP B O 1
ATOM 1654 N N . TYR B 1 101 ? 0.194 -15.281 5.211 1 91.19 101 TYR B N 1
ATOM 1655 C CA . TYR B 1 101 ? 0.36 -14 5.883 1 91.19 101 TYR B CA 1
ATOM 1656 C C . TYR B 1 101 ? 0.359 -12.852 4.879 1 91.19 101 TYR B C 1
ATOM 1658 O O . TYR B 1 101 ? 0.512 -13.07 3.676 1 91.19 101 TYR B O 1
ATOM 1666 N N . LEU B 1 102 ? 0.094 -11.711 5.348 1 92.31 102 LEU B N 1
ATOM 1667 C CA . LEU B 1 102 ? 0.229 -10.43 4.66 1 92.31 102 LEU B CA 1
ATOM 1668 C C . LEU B 1 102 ? 1.304 -9.57 5.316 1 92.31 102 LEU B C 1
ATOM 1670 O O . LEU B 1 102 ? 1.562 -9.695 6.516 1 92.31 102 LEU B O 1
ATOM 1674 N N . ASP B 1 103 ? 1.885 -8.758 4.496 1 91.06 103 ASP B N 1
ATOM 1675 C CA . ASP B 1 103 ? 2.852 -7.809 5.047 1 91.06 103 ASP B CA 1
ATOM 1676 C C . ASP B 1 103 ? 2.164 -6.531 5.516 1 91.06 103 ASP B C 1
ATOM 1678 O O . ASP B 1 103 ? 2.535 -5.961 6.543 1 91.06 103 ASP B O 1
ATOM 1682 N N . LEU B 1 104 ? 1.155 -6.113 4.781 1 90.44 104 LEU B N 1
ATOM 1683 C CA . LEU B 1 104 ? 0.394 -4.91 5.109 1 90.44 104 LEU B CA 1
ATOM 1684 C C . LEU B 1 104 ? -1.083 -5.098 4.777 1 90.44 104 LEU B C 1
ATOM 1686 O O . LEU B 1 104 ? -1.424 -5.594 3.701 1 90.44 104 LEU B O 1
ATOM 1690 N N . TRP B 1 105 ? -1.86 -4.777 5.742 1 90.38 105 TRP B N 1
ATOM 1691 C CA . TRP B 1 105 ? -3.311 -4.781 5.57 1 90.38 105 TRP B CA 1
ATOM 1692 C C . TRP B 1 105 ? -3.891 -3.391 5.797 1 90.38 105 TRP B C 1
ATOM 1694 O O . TRP B 1 105 ? -3.83 -2.857 6.906 1 90.38 105 TRP B O 1
ATOM 1704 N N . LEU B 1 106 ? -4.422 -2.799 4.738 1 89.94 106 LEU B N 1
ATOM 1705 C CA . LEU B 1 106 ? -4.898 -1.42 4.801 1 89.94 106 LEU B CA 1
ATOM 1706 C C . LEU B 1 106 ? -6.375 -1.369 5.176 1 89.94 106 LEU B C 1
ATOM 1708 O O . LEU B 1 106 ? -7.18 -2.143 4.648 1 89.94 106 LEU B O 1
ATOM 1712 N N . MET B 1 107 ? -6.605 -0.508 6.09 1 83.5 107 MET B N 1
ATOM 1713 C CA . MET B 1 107 ? -7.988 -0.26 6.5 1 83.5 107 MET B CA 1
ATOM 1714 C C . MET B 1 107 ? -8.367 1.201 6.281 1 83.5 107 MET B C 1
ATOM 1716 O O . MET B 1 107 ? -7.5 2.078 6.289 1 83.5 107 MET B O 1
ATOM 1720 N N . HIS B 1 108 ? -9.578 1.547 6 1 74.56 108 HIS B N 1
ATOM 1721 C CA . HIS B 1 108 ? -10.031 2.902 5.711 1 74.56 108 HIS B CA 1
ATOM 1722 C C . HIS B 1 108 ? -10.781 3.498 6.902 1 74.56 108 HIS B C 1
ATOM 1724 O O . HIS B 1 108 ? -11.273 4.625 6.828 1 74.56 108 HIS B O 1
ATOM 1730 N N . TRP B 1 109 ? -11.141 2.982 8.047 1 63.94 109 TRP B N 1
ATOM 1731 C CA . TRP B 1 109 ? -11.969 3.531 9.109 1 63.94 109 TRP B CA 1
ATOM 1732 C C . TRP B 1 109 ? -11.141 3.805 10.359 1 63.94 109 TRP B C 1
ATOM 1734 O O . TRP B 1 109 ? -11.641 3.707 11.484 1 63.94 109 TRP B O 1
ATOM 1744 N N . PRO B 1 110 ? -9.961 4.344 10.398 1 58 110 PRO B N 1
ATOM 1745 C CA . PRO B 1 110 ? -9.57 4.547 11.797 1 58 110 PRO B CA 1
ATOM 1746 C C . PRO B 1 110 ? -10.539 5.461 12.547 1 58 110 PRO B C 1
ATOM 1748 O O . PRO B 1 110 ? -10.156 6.086 13.539 1 58 110 PRO B O 1
ATOM 1751 N N . ALA B 1 111 ? -11.82 5.598 12.117 1 51.62 111 ALA B N 1
ATOM 1752 C CA . ALA B 1 111 ? -12.602 6.684 12.703 1 51.62 111 ALA B CA 1
ATOM 1753 C C . ALA B 1 111 ? -12.484 6.691 14.219 1 51.62 111 ALA B C 1
ATOM 1755 O O . ALA B 1 111 ? -12.391 5.633 14.852 1 51.62 111 ALA B O 1
ATOM 1756 N N . PRO B 1 112 ? -12.141 7.855 14.742 1 47.69 112 PRO B N 1
ATOM 1757 C CA . PRO B 1 112 ? -12.445 8.008 16.172 1 47.69 112 PRO B CA 1
ATOM 1758 C C . PRO B 1 112 ? -13.742 7.309 16.562 1 47.69 112 PRO B C 1
ATOM 1760 O O . PRO B 1 112 ? -14.688 7.258 15.781 1 47.69 112 PRO B O 1
ATOM 1763 N N . MET B 1 113 ? -13.656 6.109 16.969 1 40.94 113 MET B N 1
ATOM 1764 C CA . MET B 1 113 ? -14.922 5.691 17.562 1 40.94 113 MET B CA 1
ATOM 1765 C C . MET B 1 113 ? -15.641 6.875 18.188 1 40.94 113 MET B C 1
ATOM 1767 O O . MET B 1 113 ? -15.109 7.523 19.094 1 40.94 113 MET B O 1
ATOM 1771 N N . LYS B 1 114 ? -16.234 7.828 17.312 1 38.91 114 LYS B N 1
ATOM 1772 C CA . LYS B 1 114 ? -17.125 8.719 18.047 1 38.91 114 LYS B CA 1
ATOM 1773 C C . LYS B 1 114 ? -17.891 7.969 19.125 1 38.91 114 LYS B C 1
ATOM 1775 O O . LYS B 1 114 ? -18.438 6.887 18.875 1 38.91 114 LYS B O 1
ATOM 1780 N N . ASP B 1 115 ? -17.641 8.117 20.359 1 34 115 ASP B N 1
ATOM 1781 C CA . ASP B 1 115 ? -18.578 7.777 21.422 1 34 115 ASP B CA 1
ATOM 1782 C C . ASP B 1 115 ? -20.016 8.016 20.984 1 34 115 ASP B C 1
ATOM 1784 O O . ASP B 1 115 ? -20.344 9.078 20.453 1 34 115 ASP B O 1
ATOM 1788 N N . GLY B 1 116 ? -20.75 7.121 20.359 1 32.09 116 GLY B N 1
ATOM 1789 C CA . GLY B 1 116 ? -22.188 7.254 20.562 1 32.09 116 GLY B CA 1
ATOM 1790 C C . GLY B 1 116 ? -22.547 8.031 21.812 1 32.09 116 GLY B C 1
ATOM 1791 O O . GLY B 1 116 ? -22.266 7.594 22.922 1 32.09 116 GLY B O 1
ATOM 1792 N N . THR B 1 117 ? -22.328 9.422 21.938 1 24.84 117 THR B N 1
ATOM 1793 C CA . THR B 1 117 ? -23.375 9.969 22.797 1 24.84 117 THR B CA 1
ATOM 1794 C C . THR B 1 117 ? -24.734 9.781 22.156 1 24.84 117 THR B C 1
ATOM 1796 O O . THR B 1 117 ? -24.859 9.727 20.922 1 24.84 117 THR B O 1
#

Radius of gyration: 17.31 Å; Cα contacts (8 Å, |Δi|>4): 446; chains: 2; bounding box: 47×37×56 Å

InterPro domains:
  IPR018170 Aldo/keto reductase, conserved site [PS00798] (42-59)
  IPR020471 Aldo-keto reductase [PR00069] (38-62)
  IPR020471 Aldo-keto reductase [PR00069] (92-110)
  IPR020471 Aldo-keto reductase [PTHR43827] (5-114)
  IPR023210 NADP-dependent oxidoreductase domain [PF00248] (18-113)
  IPR036812 NAD(P)-dependent oxidoreductase domain superfamily [G3DSA:3.20.20.100] (2-117)
  IPR036812 NAD(P)-dependent oxidoreductase domain superfamily [SSF51430] (7-113)

Nearest PDB structures (foldseek):
  4fzi-assembly1_A  TM=8.377E-01  e=3.164E-11  Trypanosoma cruzi strain CL Brener
  4fzi-assembly2_B  TM=8.121E-01  e=1.871E-11  Trypanosoma cruzi strain CL Brener
  4f40-assembly2_B  TM=8.286E-01  e=5.012E-11  Leishmania major
  4g5d-assembly2_B  TM=8.303E-01  e=1.531E-10  Leishmania major strain Friedlin
  3f7j-assembly2_B  TM=7.913E-01  e=1.531E-10  Bacillus subtilis